Protein AF-T1BYM2-F1 (afdb_monomer_lite)

Organism: NCBI:txid410659

Secondary structure (DSSP, 8-state):
-EEE-SS-B-HHHHHHHEEEEEE-TTS-EEEEE-EEEEE-TTSSEEEEEEPPPPPPSS-EEEEEEE-S---BTT--PPPSS-EEEEEEE--TT---EEEEEEEEEE-TTS-EEEEEEEEEEEEEEHHHHGGG--EEE--SSPPPPPTT----------------S-PPPP---GGG--HHHHHHSEEEP--BPPPSSSEEEEEEE-

Radius of gyration: 25.36 Å; chains: 1; bounding box: 56×55×62 Å

Sequence (206 aa):
MGVSFNYPVDPSSFERSVALAMLDAKGKPSQKYGFSVTYDARHLNAFVHSAPLGVPEDTRILRAKFAADIKSARGGPGTAQGFDARVQIPGLYSLAVDSAALTLVENDHYEPEQVLIVQTSVAVRSSELAPKVRAWLLPTHKPKPVAGAAASGPLSTGEPVAQPDHKPPHAWYLAEVSQQLLSESTPLTLSPKPGEREYESMHGLA

Foldseek 3Di:
DKDFAPAQWDPVLFVVQKWKFKADPVRDGDGTWDWDWDADPRNRMIDIGTDDDDAAQAKIKIKIKGAWQTAHPVGDGTHPGIDMDIDIRHHPPDKDWPDWDWDWDQDPVRDTDIKIKIFIPWWDFLVVVQVVDKDWAFDQDDDDDPPDDDDDDDDDDDDDDDDPDCPGGDPDDPVNDDPVRRVVTHIDRWDWDDDPDRIDRITIID

pLDDT: mean 83.3, std 16.25, range [31.91, 96.88]

Structure (mmCIF, N/CA/C/O backbone):
data_AF-T1BYM2-F1
#
_entry.id   AF-T1BYM2-F1
#
loop_
_atom_site.group_PDB
_atom_site.id
_atom_site.type_symbol
_atom_site.label_atom_id
_atom_site.label_alt_id
_atom_site.label_comp_id
_atom_site.label_asym_id
_atom_site.label_entity_id
_atom_site.label_seq_id
_atom_site.pdbx_PDB_ins_code
_atom_site.Cartn_x
_atom_site.Cartn_y
_atom_site.Cartn_z
_atom_site.occupancy
_atom_site.B_iso_or_equiv
_atom_site.auth_seq_id
_atom_site.auth_comp_id
_atom_site.auth_asym_id
_atom_site.auth_atom_id
_atom_site.pdbx_PDB_model_num
ATOM 1 N N . MET A 1 1 ? 2.254 -2.557 -11.520 1.00 88.62 1 MET A N 1
ATOM 2 C CA . MET A 1 1 ? 2.126 -1.108 -11.231 1.00 88.62 1 MET A CA 1
ATOM 3 C C . MET A 1 1 ? 2.166 -0.335 -12.539 1.00 88.62 1 MET A C 1
ATOM 5 O O . MET A 1 1 ? 2.875 -0.784 -13.431 1.00 88.62 1 MET A O 1
ATOM 9 N N . GLY A 1 2 ? 1.438 0.777 -12.657 1.00 92.81 2 GLY A N 1
ATOM 10 C CA . GLY A 1 2 ? 1.477 1.647 -13.840 1.00 92.81 2 GLY A CA 1
ATOM 11 C C . GLY A 1 2 ? 2.425 2.834 -13.654 1.00 92.81 2 GLY A C 1
ATOM 12 O O . GLY A 1 2 ? 2.513 3.378 -12.556 1.00 92.81 2 GLY A O 1
ATOM 13 N N . VAL A 1 3 ? 3.121 3.222 -14.720 1.00 93.00 3 VAL A N 1
ATOM 14 C CA . VAL A 1 3 ? 3.993 4.400 -14.805 1.00 93.00 3 VAL A CA 1
ATOM 15 C C . VAL A 1 3 ? 3.591 5.192 -16.044 1.00 93.00 3 VAL A C 1
ATOM 17 O O . VAL A 1 3 ? 3.513 4.622 -17.133 1.00 93.00 3 VAL A O 1
ATOM 20 N N . SER A 1 4 ? 3.333 6.487 -15.880 1.00 94.00 4 SER A N 1
ATOM 21 C CA . SER A 1 4 ? 2.967 7.390 -16.972 1.00 94.00 4 SER A CA 1
ATOM 22 C C . SER A 1 4 ? 4.124 8.317 -17.340 1.00 94.00 4 SER A C 1
ATOM 24 O O . SER A 1 4 ? 4.896 8.758 -16.487 1.00 94.00 4 SER A O 1
ATOM 26 N N . PHE A 1 5 ? 4.231 8.625 -18.630 1.00 92.50 5 PHE A N 1
ATOM 27 C CA . PHE A 1 5 ? 5.254 9.495 -19.195 1.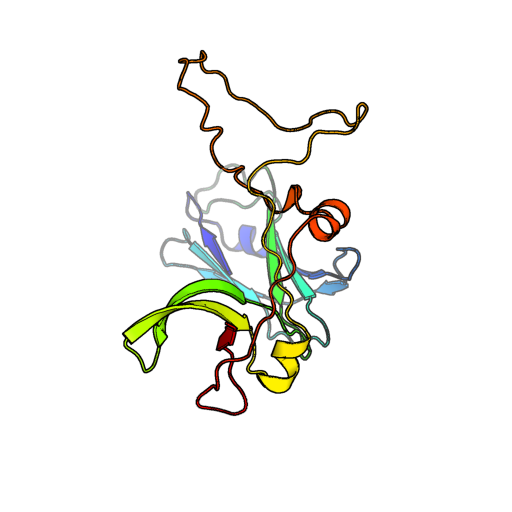00 92.50 5 PHE A CA 1
ATOM 28 C C . PHE A 1 5 ? 4.608 10.648 -19.961 1.00 92.50 5 PHE A C 1
ATOM 30 O O . PHE A 1 5 ? 3.575 10.499 -20.611 1.00 92.50 5 PHE A O 1
ATOM 37 N N . ASN A 1 6 ? 5.249 11.814 -19.921 1.00 92.25 6 ASN A N 1
ATOM 38 C CA . ASN A 1 6 ? 4.854 12.979 -20.717 1.00 92.25 6 ASN A CA 1
ATOM 39 C C . ASN A 1 6 ? 5.266 12.862 -22.199 1.00 92.25 6 ASN A C 1
ATOM 41 O O . ASN A 1 6 ? 4.687 13.530 -23.054 1.00 92.25 6 ASN A O 1
ATOM 45 N N . TYR A 1 7 ? 6.239 12.004 -22.509 1.00 92.94 7 TYR A N 1
ATOM 46 C CA . TYR A 1 7 ? 6.696 11.688 -23.861 1.00 92.94 7 TYR A CA 1
ATOM 47 C C . TYR A 1 7 ? 6.835 10.172 -24.038 1.00 92.94 7 TYR A C 1
ATOM 49 O O . TYR A 1 7 ? 7.066 9.483 -23.046 1.00 92.94 7 TYR A O 1
ATOM 57 N N . PRO A 1 8 ? 6.729 9.645 -25.275 1.00 95.62 8 PRO A N 1
ATOM 58 C CA . PRO A 1 8 ? 6.912 8.218 -25.530 1.00 95.62 8 PRO A CA 1
ATOM 59 C C . PRO A 1 8 ? 8.266 7.729 -25.010 1.00 95.62 8 PRO A C 1
ATOM 61 O O . PRO A 1 8 ? 9.302 8.257 -25.418 1.00 95.62 8 PRO A O 1
ATOM 64 N N . VAL A 1 9 ? 8.263 6.747 -24.114 1.00 96.12 9 VAL A N 1
ATOM 65 C CA . VAL A 1 9 ? 9.480 6.225 -23.479 1.00 96.12 9 VAL A CA 1
ATOM 66 C C . VAL A 1 9 ? 10.225 5.263 -24.407 1.00 96.12 9 VAL A C 1
ATOM 68 O O . VAL A 1 9 ? 9.606 4.535 -25.180 1.00 96.12 9 VAL A O 1
ATOM 71 N N . ASP A 1 10 ? 11.556 5.249 -24.333 1.00 96.06 10 ASP A N 1
ATOM 72 C CA . ASP A 1 10 ? 12.383 4.200 -24.934 1.00 96.06 10 ASP A CA 1
ATOM 73 C C . ASP A 1 10 ? 12.366 2.944 -24.036 1.00 96.06 10 ASP A C 1
ATOM 75 O O . ASP A 1 10 ? 12.880 3.013 -22.908 1.00 96.06 10 ASP A O 1
ATOM 79 N N . PRO A 1 11 ? 11.822 1.797 -24.497 1.00 95.00 11 PRO A N 1
ATOM 80 C CA . PRO A 1 11 ? 11.659 0.606 -23.661 1.00 95.00 11 PRO A CA 1
ATOM 81 C C . PRO A 1 11 ? 12.971 0.099 -23.061 1.00 95.00 11 PRO A C 1
ATOM 83 O O . PRO A 1 11 ? 13.045 -0.201 -21.872 1.00 95.00 11 PRO A O 1
ATOM 86 N N . SER A 1 12 ? 14.041 0.103 -23.858 1.00 94.81 12 SER A N 1
ATOM 87 C CA . SER A 1 12 ? 15.356 -0.378 -23.434 1.00 94.81 12 SER A CA 1
ATOM 88 C C . SER A 1 12 ? 15.947 0.446 -22.287 1.00 94.81 12 SER A C 1
ATOM 90 O O . SER A 1 12 ? 16.530 -0.113 -21.357 1.00 94.81 12 SER A O 1
ATOM 92 N N . SER A 1 13 ? 15.822 1.774 -22.341 1.00 94.94 13 SER A N 1
ATOM 93 C CA . SER A 1 13 ? 16.257 2.657 -21.256 1.00 94.94 13 SER A CA 1
ATOM 94 C C . SER A 1 13 ? 15.420 2.460 -19.993 1.00 94.94 13 SER A C 1
ATOM 96 O O . SER A 1 13 ? 15.974 2.401 -18.894 1.00 94.94 13 SER A O 1
ATOM 98 N N . PHE A 1 14 ? 14.102 2.293 -20.144 1.00 95.56 14 PHE A N 1
ATOM 99 C CA . PHE A 1 14 ? 13.200 2.121 -19.015 1.00 95.56 14 PHE A CA 1
ATOM 100 C C . PHE A 1 14 ? 13.457 0.797 -18.303 1.00 95.56 14 PHE A C 1
ATOM 102 O O . PHE A 1 14 ? 13.718 0.800 -17.103 1.00 95.56 14 PHE A O 1
ATOM 109 N N . GLU A 1 15 ? 13.473 -0.321 -19.026 1.00 95.56 15 GLU A N 1
ATOM 110 C CA . GLU A 1 15 ? 13.673 -1.657 -18.456 1.00 95.56 15 GLU A CA 1
ATOM 111 C C . GLU A 1 15 ? 15.005 -1.778 -17.704 1.00 95.56 15 GLU A C 1
ATOM 113 O O . GLU A 1 15 ? 15.042 -2.335 -16.610 1.00 95.56 15 GLU A O 1
ATOM 118 N N . ARG A 1 16 ? 16.089 -1.177 -18.215 1.00 95.44 16 ARG A N 1
ATOM 119 C CA . ARG A 1 16 ? 17.390 -1.156 -17.517 1.00 95.44 16 ARG A CA 1
ATOM 120 C C . ARG A 1 16 ? 17.379 -0.351 -16.219 1.00 95.44 16 ARG A C 1
ATOM 122 O O . ARG A 1 16 ? 18.225 -0.582 -15.356 1.00 95.44 16 ARG A O 1
ATOM 129 N N . SER A 1 17 ? 16.462 0.602 -16.084 1.00 94.50 17 SER A N 1
ATOM 130 C CA . SER A 1 17 ? 16.353 1.447 -14.893 1.00 94.50 17 SER A CA 1
ATOM 131 C C . SER A 1 17 ? 15.570 0.781 -13.755 1.00 94.50 17 SER A C 1
ATOM 133 O O . SER A 1 17 ? 15.696 1.216 -12.607 1.00 94.50 17 SER A O 1
ATOM 135 N N . VAL A 1 18 ? 14.766 -0.250 -14.052 1.00 95.62 18 VAL A N 1
ATOM 136 C CA . VAL A 1 18 ? 13.864 -0.891 -13.087 1.00 95.62 18 VAL A CA 1
ATOM 137 C C . VAL A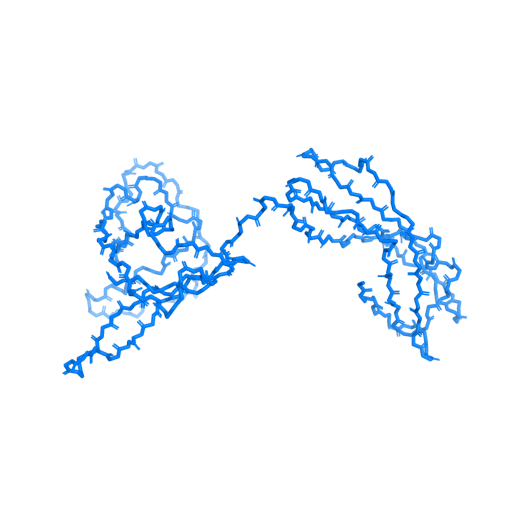 1 18 ? 14.595 -1.944 -12.257 1.00 95.62 18 VAL A C 1
ATOM 139 O O . VAL A 1 18 ? 15.251 -2.845 -12.774 1.00 95.62 18 VAL A O 1
ATOM 142 N N . ALA A 1 19 ? 14.416 -1.883 -10.940 1.00 95.50 19 ALA A N 1
ATOM 143 C CA . ALA A 1 19 ? 14.821 -2.937 -10.020 1.00 95.50 19 ALA A CA 1
ATOM 144 C C . ALA A 1 19 ? 13.723 -3.206 -8.984 1.00 95.50 19 ALA A C 1
ATOM 146 O O . ALA A 1 19 ? 13.355 -2.312 -8.217 1.00 95.50 19 ALA A O 1
ATOM 147 N N . LEU A 1 20 ? 13.239 -4.450 -8.919 1.00 95.25 20 LEU A N 1
ATOM 148 C CA . LEU A 1 20 ? 12.294 -4.894 -7.894 1.00 95.25 20 LEU A CA 1
ATOM 149 C C . LEU A 1 20 ? 13.021 -5.636 -6.772 1.00 95.25 20 LEU A C 1
ATOM 151 O O . LEU A 1 20 ? 13.765 -6.588 -7.021 1.00 95.25 20 LEU A O 1
ATOM 155 N N . ALA A 1 21 ? 12.789 -5.223 -5.527 1.00 94.69 21 ALA A N 1
ATOM 156 C CA . ALA A 1 21 ? 13.291 -5.936 -4.361 1.00 94.69 21 ALA A CA 1
ATOM 157 C C . ALA A 1 21 ? 12.363 -5.807 -3.150 1.00 94.69 21 ALA A C 1
ATOM 159 O O . ALA A 1 21 ? 11.845 -4.730 -2.862 1.00 94.69 21 ALA A O 1
ATOM 160 N N . MET A 1 22 ? 12.201 -6.895 -2.403 1.00 92.94 22 MET A N 1
ATOM 161 C CA . MET A 1 22 ? 11.514 -6.891 -1.116 1.00 92.94 22 MET A CA 1
ATOM 162 C C . MET A 1 22 ? 12.429 -6.332 -0.032 1.00 92.94 22 MET A C 1
ATOM 164 O O . MET A 1 22 ? 13.617 -6.659 0.024 1.00 92.94 22 MET A O 1
ATOM 168 N N . LEU A 1 23 ? 11.881 -5.487 0.832 1.00 92.94 23 LEU A N 1
ATOM 169 C CA . LEU A 1 23 ? 12.605 -4.875 1.936 1.00 92.94 23 LEU A CA 1
ATOM 170 C C . LEU A 1 23 ? 12.595 -5.783 3.177 1.00 92.94 23 LEU A C 1
ATOM 172 O O . LEU A 1 23 ? 11.650 -6.542 3.414 1.00 92.94 23 LEU A O 1
ATOM 176 N N . ASP A 1 24 ? 13.673 -5.729 3.953 1.00 88.25 24 ASP A N 1
ATOM 177 C CA . ASP A 1 24 ? 13.722 -6.263 5.314 1.00 88.25 24 ASP A CA 1
ATOM 178 C C . ASP A 1 24 ? 13.106 -5.279 6.326 1.00 88.25 24 ASP A C 1
ATOM 180 O O . ASP A 1 24 ? 12.731 -4.153 5.986 1.00 88.25 24 ASP A O 1
ATOM 184 N N . ALA A 1 25 ? 13.039 -5.690 7.595 1.00 82.56 25 ALA A N 1
ATOM 185 C CA . ALA A 1 25 ? 12.543 -4.859 8.694 1.00 82.56 25 ALA A CA 1
ATOM 186 C C . ALA A 1 25 ? 13.350 -3.559 8.909 1.00 82.56 25 ALA A C 1
ATOM 188 O O . ALA A 1 25 ? 12.868 -2.633 9.553 1.00 82.56 25 ALA A O 1
ATOM 189 N N . LYS A 1 26 ? 14.573 -3.464 8.367 1.00 85.06 26 LYS A N 1
ATOM 190 C CA . LYS A 1 26 ? 15.441 -2.276 8.425 1.00 85.06 26 LYS A CA 1
ATOM 191 C C . LYS A 1 26 ? 15.332 -1.418 7.155 1.00 85.06 26 LYS A C 1
ATOM 193 O O . LYS A 1 26 ? 16.111 -0.481 6.984 1.00 85.06 26 LYS A O 1
ATOM 198 N N . GLY A 1 27 ? 14.404 -1.737 6.247 1.00 85.56 27 GLY A N 1
ATOM 199 C CA . GLY A 1 27 ? 14.186 -1.022 4.989 1.00 85.56 27 GLY A CA 1
ATOM 200 C C . GLY A 1 27 ? 15.238 -1.293 3.906 1.00 85.56 27 GLY A C 1
ATOM 201 O O . GLY A 1 27 ? 15.272 -0.587 2.892 1.00 85.56 27 GLY A O 1
ATOM 202 N N . LYS A 1 28 ? 16.108 -2.294 4.078 1.00 89.56 28 LYS A N 1
ATOM 203 C CA . LYS A 1 28 ? 17.130 -2.663 3.091 1.00 89.56 28 LYS A CA 1
ATOM 204 C C . LYS A 1 28 ? 16.588 -3.711 2.116 1.00 89.56 28 LYS A C 1
ATOM 206 O O . LYS A 1 28 ? 15.834 -4.591 2.520 1.00 89.56 28 LYS A O 1
ATOM 211 N N . PRO A 1 29 ? 16.957 -3.649 0.823 1.00 90.81 29 PRO A N 1
ATOM 212 C CA . PRO A 1 29 ? 16.577 -4.684 -0.131 1.00 90.81 29 PRO A CA 1
ATOM 213 C C . PRO A 1 29 ? 17.194 -6.031 0.269 1.00 90.81 29 PRO A C 1
ATOM 215 O O . PRO A 1 29 ? 18.412 -6.156 0.354 1.00 90.81 29 PRO A O 1
ATOM 218 N N . SER A 1 30 ? 16.331 -7.015 0.502 1.00 89.62 30 SER A N 1
ATOM 219 C CA . SER A 1 30 ? 16.669 -8.352 1.004 1.00 89.62 30 SER A CA 1
ATOM 220 C C . SER A 1 30 ? 16.591 -9.425 -0.080 1.00 89.62 30 SER A C 1
ATOM 222 O O . SER A 1 30 ? 17.473 -10.270 -0.175 1.00 89.62 30 SER A O 1
ATOM 224 N N . GLN A 1 31 ? 15.578 -9.353 -0.946 1.00 89.75 31 GLN A N 1
ATOM 225 C CA . GLN A 1 31 ? 15.356 -10.318 -2.022 1.00 89.75 31 GLN A CA 1
ATOM 226 C C . GLN A 1 31 ? 14.978 -9.591 -3.306 1.00 89.75 31 GLN A C 1
ATOM 228 O O . GLN A 1 31 ? 14.067 -8.766 -3.301 1.00 89.75 31 GLN A O 1
ATOM 233 N N . LYS A 1 32 ? 15.676 -9.886 -4.405 1.00 93.19 32 LYS A N 1
ATOM 234 C CA . LYS A 1 32 ? 15.387 -9.323 -5.731 1.00 93.19 32 LYS A CA 1
ATOM 235 C C . LYS A 1 32 ? 14.345 -10.173 -6.451 1.00 93.19 32 LYS A C 1
ATOM 237 O O . LYS A 1 32 ? 14.350 -11.392 -6.311 1.00 93.19 32 LYS A O 1
ATOM 242 N N . TYR A 1 33 ? 13.503 -9.525 -7.247 1.00 93.00 33 TYR A N 1
ATOM 243 C CA . TYR A 1 33 ? 12.473 -10.182 -8.045 1.00 93.00 33 TYR A CA 1
ATOM 244 C C . TYR A 1 33 ? 12.650 -9.852 -9.522 1.00 93.00 33 TYR A C 1
ATOM 246 O O . TYR A 1 33 ? 12.976 -8.719 -9.881 1.00 93.00 33 TYR A O 1
ATOM 254 N N . GLY A 1 34 ? 12.417 -10.852 -10.372 1.00 94.31 34 GLY A N 1
ATOM 255 C CA . GLY A 1 34 ? 12.247 -10.626 -11.801 1.00 94.31 34 GLY A CA 1
ATOM 256 C C . GLY A 1 34 ? 10.989 -9.802 -12.075 1.00 94.31 34 GLY A C 1
ATOM 257 O O . GLY A 1 34 ? 10.091 -9.707 -11.232 1.00 94.31 34 GLY A O 1
ATOM 258 N N . PHE A 1 35 ? 10.927 -9.207 -13.259 1.00 95.56 35 PHE A N 1
ATOM 259 C CA . PHE A 1 35 ? 9.772 -8.447 -13.712 1.00 95.56 35 PHE A CA 1
ATOM 260 C C . PHE A 1 35 ? 9.602 -8.568 -15.223 1.00 95.56 35 PHE A C 1
ATOM 262 O O . PHE A 1 35 ? 10.520 -8.965 -15.936 1.00 95.56 35 PHE A O 1
ATOM 269 N N . SER A 1 36 ? 8.419 -8.201 -15.693 1.00 96.06 36 SER A N 1
ATOM 270 C CA . SER A 1 36 ? 8.124 -7.938 -17.097 1.00 96.06 36 SER A CA 1
ATOM 271 C C . SER A 1 36 ? 7.485 -6.560 -17.219 1.00 96.06 36 SER A C 1
ATOM 273 O O . SER A 1 36 ? 6.864 -6.071 -16.269 1.00 96.06 36 SER A O 1
ATOM 275 N N . VAL A 1 37 ? 7.667 -5.913 -18.367 1.00 96.31 37 VAL A N 1
ATOM 276 C CA . VAL A 1 37 ? 7.064 -4.613 -18.659 1.00 96.31 37 VAL A CA 1
ATOM 277 C C . VAL A 1 37 ? 6.179 -4.755 -19.885 1.00 96.31 37 VAL A C 1
ATOM 279 O O . VAL A 1 37 ? 6.580 -5.345 -20.883 1.00 96.31 37 VAL A O 1
ATOM 282 N N . THR A 1 38 ? 4.965 -4.228 -19.800 1.00 96.88 38 THR A N 1
ATOM 283 C CA . THR A 1 38 ? 4.078 -4.062 -20.953 1.00 96.88 38 THR A CA 1
ATOM 284 C C . THR A 1 38 ? 3.840 -2.581 -21.193 1.00 96.88 38 THR A C 1
ATOM 286 O O . THR A 1 38 ? 3.946 -1.773 -20.270 1.00 96.88 38 THR A O 1
ATOM 289 N N . TYR A 1 39 ? 3.536 -2.212 -22.432 1.00 96.56 39 TYR A N 1
ATOM 290 C CA . TYR A 1 39 ? 3.351 -0.820 -22.816 1.00 96.56 39 TYR A CA 1
ATOM 291 C C . TYR A 1 39 ? 2.044 -0.628 -23.571 1.00 96.56 39 TYR A C 1
ATOM 293 O O . TYR A 1 39 ? 1.551 -1.543 -24.233 1.00 96.56 39 TYR A O 1
ATOM 301 N N . ASP A 1 40 ? 1.502 0.583 -23.494 1.00 95.31 40 ASP A N 1
ATOM 302 C CA . ASP A 1 40 ? 0.434 1.001 -24.392 1.00 95.31 40 ASP A CA 1
ATOM 303 C C . ASP A 1 40 ? 0.958 1.284 -25.811 1.00 95.31 40 ASP A C 1
ATOM 305 O O . ASP A 1 40 ? 2.158 1.425 -26.053 1.00 95.31 40 ASP A O 1
ATOM 309 N N . ALA A 1 41 ? 0.040 1.418 -26.772 1.00 94.81 41 ALA A N 1
ATOM 310 C CA . ALA A 1 41 ? 0.384 1.617 -28.183 1.00 94.81 41 ALA A CA 1
ATOM 311 C C . ALA A 1 41 ? 1.202 2.896 -28.462 1.00 94.81 41 ALA A C 1
ATOM 313 O O . ALA A 1 41 ? 1.798 3.030 -29.528 1.00 94.81 41 ALA A O 1
ATOM 314 N N . ARG A 1 42 ? 1.205 3.863 -27.533 1.00 94.12 42 ARG A N 1
ATOM 315 C CA . ARG A 1 42 ? 1.903 5.150 -27.679 1.00 94.12 42 ARG A CA 1
ATOM 316 C C . ARG A 1 42 ? 3.184 5.232 -26.848 1.00 94.12 42 ARG A C 1
ATOM 318 O O . ARG A 1 42 ? 3.837 6.275 -26.892 1.00 94.12 42 ARG A O 1
ATOM 325 N N . HIS A 1 43 ? 3.526 4.180 -26.103 1.00 94.31 43 HIS A N 1
ATOM 326 C CA . HIS A 1 43 ? 4.595 4.158 -25.103 1.00 94.31 43 HIS A CA 1
ATOM 327 C C . HIS A 1 43 ? 4.521 5.327 -24.100 1.00 94.31 43 HIS A C 1
ATOM 329 O O . HIS A 1 43 ? 5.545 5.809 -23.621 1.00 94.31 43 HIS A O 1
ATOM 335 N N . LEU A 1 44 ? 3.315 5.815 -23.801 1.00 95.56 44 LEU A N 1
ATOM 336 C CA . LEU A 1 44 ? 3.073 6.847 -22.785 1.00 95.56 44 LEU A CA 1
ATOM 337 C C . LEU A 1 44 ? 2.745 6.233 -21.428 1.00 95.56 44 LEU A C 1
ATOM 339 O O . LEU A 1 44 ? 2.867 6.905 -20.409 1.00 95.56 44 LEU A O 1
ATOM 343 N N . ASN A 1 45 ? 2.357 4.960 -21.412 1.00 96.00 45 ASN A N 1
ATOM 344 C CA . ASN A 1 45 ? 2.097 4.213 -20.197 1.00 96.00 45 ASN A CA 1
ATOM 345 C C . ASN A 1 45 ? 2.853 2.886 -20.244 1.00 96.00 45 ASN A C 1
ATOM 347 O O . ASN A 1 45 ? 2.776 2.154 -21.232 1.00 96.00 45 ASN A O 1
ATOM 351 N N . ALA A 1 46 ? 3.564 2.580 -19.162 1.00 95.38 46 ALA A N 1
ATOM 352 C CA . ALA A 1 46 ? 4.207 1.293 -18.942 1.00 95.38 46 ALA A CA 1
ATOM 353 C C . ALA A 1 46 ? 3.624 0.621 -17.700 1.00 95.38 46 ALA A C 1
ATOM 355 O O . ALA A 1 46 ? 3.392 1.264 -16.676 1.00 95.38 46 ALA A O 1
ATOM 356 N N . PHE A 1 47 ? 3.437 -0.690 -17.764 1.00 95.69 47 PHE A N 1
ATOM 357 C CA . PHE A 1 47 ? 2.969 -1.500 -16.653 1.00 95.69 47 PHE A CA 1
ATOM 358 C C . PHE A 1 47 ? 4.049 -2.504 -16.277 1.00 95.69 47 PHE A C 1
ATOM 360 O O . PHE A 1 47 ? 4.391 -3.395 -17.050 1.00 95.69 47 PHE A O 1
ATOM 367 N N . VAL A 1 48 ? 4.600 -2.353 -15.073 1.00 94.56 48 VAL A N 1
ATOM 368 C CA . VAL A 1 48 ? 5.606 -3.265 -14.519 1.00 94.56 48 VAL A CA 1
ATOM 369 C C . VAL A 1 48 ? 4.901 -4.348 -13.713 1.00 94.56 48 VAL A C 1
ATOM 371 O O . VAL A 1 48 ? 4.212 -4.050 -12.728 1.00 94.56 48 VAL A O 1
ATOM 374 N N . HIS A 1 49 ? 5.098 -5.600 -14.107 1.00 94.38 49 HIS A N 1
ATOM 375 C CA . HIS A 1 49 ? 4.567 -6.787 -13.449 1.00 94.38 49 HIS A CA 1
ATOM 376 C C . HIS A 1 49 ? 5.714 -7.542 -12.790 1.00 94.38 49 HIS A C 1
ATOM 378 O O . HIS A 1 49 ? 6.701 -7.870 -13.446 1.00 94.38 49 HIS A O 1
ATOM 384 N N . SER A 1 50 ? 5.607 -7.815 -11.492 1.00 93.44 50 SER A N 1
ATOM 385 C CA . SER A 1 50 ? 6.578 -8.676 -10.824 1.00 93.44 50 SER A CA 1
ATOM 386 C C . SER A 1 50 ? 6.425 -10.118 -11.298 1.00 93.44 50 SER A C 1
ATOM 388 O O . SER A 1 50 ? 5.342 -10.546 -11.700 1.00 93.44 50 SER A O 1
ATOM 390 N N . ALA A 1 51 ? 7.499 -10.893 -11.173 1.00 91.75 51 ALA A N 1
ATOM 391 C CA . ALA A 1 51 ? 7.385 -12.342 -11.118 1.00 91.75 51 ALA A CA 1
ATOM 392 C C . ALA A 1 51 ? 6.414 -12.759 -9.988 1.00 91.75 51 ALA A C 1
ATOM 394 O O . ALA A 1 51 ? 6.197 -11.971 -9.055 1.00 91.75 51 ALA A O 1
ATOM 395 N N . PRO A 1 52 ? 5.839 -13.975 -10.049 1.00 87.38 52 PRO A N 1
ATOM 396 C CA . PRO A 1 52 ? 5.004 -14.503 -8.977 1.00 87.38 52 PRO A CA 1
ATOM 397 C C . PRO A 1 52 ? 5.689 -14.351 -7.617 1.00 87.38 52 PRO A C 1
ATOM 399 O O . PRO A 1 52 ? 6.828 -14.782 -7.426 1.00 87.38 52 PRO A O 1
ATOM 402 N N . LEU A 1 53 ? 4.998 -13.689 -6.693 1.00 85.31 53 LEU A N 1
ATOM 403 C CA . LEU A 1 53 ? 5.464 -13.493 -5.328 1.00 85.31 53 LEU A CA 1
ATOM 404 C C . LEU A 1 53 ? 4.885 -14.617 -4.469 1.00 85.31 53 LEU A C 1
ATOM 406 O O . LEU A 1 53 ? 3.685 -14.881 -4.532 1.00 85.31 53 LEU A O 1
ATOM 410 N N . GLY A 1 54 ? 5.724 -15.269 -3.666 1.00 81.56 54 GLY A N 1
ATOM 411 C CA . GLY A 1 54 ? 5.226 -16.114 -2.582 1.00 81.56 54 GLY A CA 1
ATOM 412 C C . GLY A 1 54 ? 4.549 -15.253 -1.514 1.00 81.56 54 GLY A C 1
ATOM 413 O O . GLY A 1 54 ? 4.935 -14.098 -1.324 1.00 81.56 54 GLY A O 1
ATOM 414 N N . VAL A 1 55 ? 3.557 -15.809 -0.817 1.00 80.06 55 VAL A N 1
ATOM 415 C CA . VAL A 1 55 ? 2.933 -15.144 0.336 1.00 80.06 55 VAL A CA 1
ATOM 416 C C . VAL A 1 55 ? 3.941 -15.161 1.493 1.00 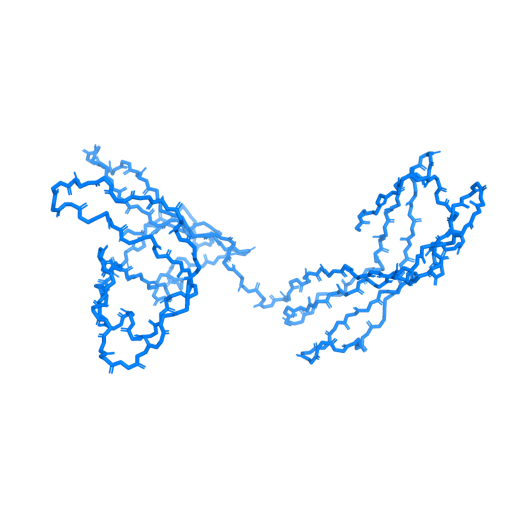80.06 55 VAL A C 1
ATOM 418 O O . VAL A 1 55 ? 4.331 -16.250 1.919 1.00 80.06 55 VAL A O 1
ATOM 421 N N . PRO A 1 56 ? 4.423 -13.999 1.974 1.00 82.12 56 PRO A N 1
ATOM 422 C CA . PRO A 1 56 ? 5.340 -13.954 3.110 1.00 82.12 56 PRO A CA 1
ATOM 423 C C . PRO A 1 56 ? 4.602 -14.293 4.416 1.00 82.12 56 PRO A C 1
ATOM 425 O O . PRO A 1 56 ? 3.384 -14.179 4.479 1.00 82.12 56 PRO A O 1
ATOM 428 N N . GLU A 1 57 ? 5.311 -14.696 5.473 1.00 82.44 57 GLU A N 1
ATOM 429 C CA . GLU A 1 57 ? 4.679 -14.934 6.787 1.00 82.44 57 GLU A CA 1
ATOM 430 C C . GLU A 1 57 ? 4.144 -13.625 7.392 1.00 82.44 57 GLU A C 1
ATOM 432 O O . GLU A 1 57 ? 2.965 -13.528 7.736 1.00 82.44 57 GLU A O 1
ATOM 437 N N . ASP A 1 58 ? 4.994 -12.596 7.417 1.00 82.50 58 ASP A N 1
ATOM 438 C CA . ASP A 1 58 ? 4.667 -11.239 7.858 1.00 82.50 58 ASP A CA 1
ATOM 439 C C . ASP A 1 58 ? 4.411 -10.300 6.677 1.00 82.50 58 ASP A C 1
ATOM 441 O O . ASP A 1 58 ? 4.895 -10.525 5.567 1.00 82.50 58 ASP A O 1
ATOM 445 N N . THR A 1 59 ? 3.725 -9.182 6.924 1.00 85.12 59 THR A N 1
ATOM 446 C CA . THR A 1 59 ? 3.605 -8.093 5.945 1.00 85.12 59 THR A CA 1
ATOM 447 C C . THR A 1 59 ? 4.983 -7.581 5.530 1.00 85.12 59 THR A C 1
ATOM 449 O O . THR A 1 59 ? 5.799 -7.185 6.366 1.00 85.12 59 THR A O 1
ATOM 452 N N . ARG A 1 60 ? 5.242 -7.518 4.220 1.00 88.62 60 ARG A N 1
ATOM 453 C CA . ARG A 1 60 ? 6.509 -7.017 3.664 1.00 88.62 60 ARG A CA 1
ATOM 454 C C . ARG A 1 60 ? 6.271 -5.918 2.648 1.00 88.62 60 ARG A C 1
ATOM 456 O O . ARG A 1 60 ? 5.199 -5.797 2.073 1.00 88.62 60 ARG A O 1
ATOM 463 N N . ILE A 1 61 ? 7.297 -5.111 2.399 1.00 92.06 61 ILE A N 1
ATOM 464 C CA . ILE A 1 61 ? 7.246 -4.060 1.381 1.00 92.06 61 ILE A CA 1
ATOM 465 C C . ILE A 1 61 ? 8.031 -4.526 0.161 1.00 92.06 61 ILE A C 1
ATOM 467 O O . ILE A 1 61 ? 9.227 -4.800 0.261 1.00 92.06 61 ILE A O 1
ATOM 471 N N . LEU A 1 62 ? 7.384 -4.565 -1.000 1.00 93.06 62 LEU A N 1
ATOM 472 C CA . LEU A 1 62 ? 8.058 -4.646 -2.288 1.00 93.06 62 LEU A CA 1
ATOM 473 C C . LEU A 1 62 ? 8.384 -3.228 -2.759 1.00 93.06 62 LEU A C 1
ATOM 475 O O . LEU A 1 62 ? 7.495 -2.396 -2.933 1.00 93.06 62 LEU A O 1
ATOM 479 N N . ARG A 1 63 ? 9.667 -2.948 -2.984 1.00 95.19 63 ARG A N 1
ATOM 480 C CA . ARG A 1 63 ? 10.130 -1.686 -3.558 1.00 95.19 63 ARG A CA 1
ATOM 481 C C . ARG A 1 63 ? 10.472 -1.877 -5.028 1.00 95.19 63 ARG A C 1
ATOM 483 O O . ARG A 1 63 ? 11.318 -2.704 -5.366 1.00 95.19 63 ARG A O 1
ATOM 490 N N . ALA A 1 64 ? 9.879 -1.045 -5.871 1.00 94.56 64 ALA A N 1
ATOM 491 C CA . ALA A 1 64 ? 10.296 -0.833 -7.244 1.00 94.56 64 ALA A CA 1
ATOM 492 C C . ALA A 1 64 ? 11.125 0.442 -7.318 1.00 94.56 64 ALA A C 1
ATOM 494 O O . ALA A 1 64 ? 10.628 1.529 -7.040 1.00 94.56 64 ALA A O 1
ATOM 495 N N . LYS A 1 65 ? 12.405 0.303 -7.645 1.00 95.19 65 LYS A N 1
ATOM 496 C CA . LYS A 1 65 ? 13.303 1.433 -7.857 1.00 95.19 65 LYS A CA 1
ATOM 497 C C . LYS A 1 65 ? 13.436 1.683 -9.352 1.00 95.19 65 LYS A C 1
ATOM 499 O O . LYS A 1 65 ? 13.691 0.744 -10.097 1.00 95.19 65 LYS A O 1
ATOM 504 N N . PHE A 1 66 ? 13.327 2.943 -9.739 1.00 95.38 66 PHE A N 1
ATOM 505 C CA . PHE A 1 66 ? 13.542 3.441 -11.088 1.00 95.38 66 PHE A CA 1
ATOM 506 C C . PHE A 1 66 ? 14.750 4.368 -11.042 1.00 95.38 66 PHE A C 1
ATOM 508 O O . PHE A 1 66 ? 14.757 5.357 -10.306 1.00 95.38 66 PHE A O 1
ATOM 515 N N . ALA A 1 67 ? 15.821 4.005 -11.739 1.00 95.62 67 ALA A N 1
ATOM 516 C CA . ALA A 1 67 ? 17.023 4.826 -11.798 1.00 95.62 67 ALA A CA 1
ATOM 517 C C . ALA A 1 67 ? 16.794 6.104 -12.631 1.00 95.62 67 ALA A C 1
ATOM 519 O O . ALA A 1 67 ? 15.798 6.237 -13.340 1.00 95.62 67 ALA A O 1
ATOM 520 N N . ALA A 1 68 ? 17.728 7.050 -12.527 1.00 94.25 68 ALA A N 1
ATOM 521 C CA . ALA A 1 68 ? 17.803 8.177 -13.453 1.00 94.25 68 ALA A CA 1
ATOM 522 C C . ALA A 1 68 ? 18.179 7.697 -14.875 1.00 94.25 68 ALA A C 1
ATOM 524 O O . ALA A 1 68 ? 18.480 6.520 -15.078 1.00 94.25 68 ALA A O 1
ATOM 525 N N . ASP A 1 69 ? 18.209 8.623 -15.834 1.00 93.12 69 ASP A N 1
ATOM 526 C CA . ASP A 1 69 ? 18.545 8.388 -17.247 1.00 93.12 69 ASP A CA 1
ATOM 527 C C . ASP A 1 69 ? 17.519 7.540 -18.032 1.00 93.12 69 ASP A C 1
ATOM 529 O O . ASP A 1 69 ? 17.859 6.844 -18.989 1.00 93.12 69 ASP A O 1
ATOM 533 N N . ILE A 1 70 ? 16.233 7.620 -17.669 1.00 94.50 70 ILE A N 1
ATOM 534 C CA . ILE A 1 70 ? 15.143 7.069 -18.495 1.00 94.50 70 ILE A CA 1
ATOM 535 C C . ILE A 1 70 ? 14.929 8.003 -19.688 1.00 94.50 70 ILE A C 1
ATOM 537 O O . ILE A 1 70 ? 14.715 9.202 -19.495 1.00 94.50 70 ILE A O 1
ATOM 541 N N . LYS A 1 71 ? 14.986 7.473 -20.913 1.00 94.50 71 LYS A N 1
ATOM 542 C CA . LYS A 1 71 ? 15.005 8.267 -22.149 1.00 94.50 71 LYS A CA 1
ATOM 543 C C . LYS A 1 71 ? 13.678 8.216 -22.886 1.00 94.50 71 LYS A C 1
ATOM 545 O O . LYS A 1 71 ? 12.931 7.244 -22.824 1.00 94.50 71 LYS A O 1
ATOM 550 N N . SER A 1 72 ? 13.420 9.281 -23.635 1.00 94.44 72 SER A N 1
ATOM 551 C CA . SER A 1 72 ? 12.353 9.321 -24.630 1.00 94.44 72 SER A CA 1
ATOM 552 C C . SER A 1 72 ? 12.793 8.600 -25.903 1.00 94.44 72 SER A C 1
ATOM 554 O O . SER A 1 72 ? 13.935 8.748 -26.342 1.00 94.44 72 SER A O 1
ATOM 556 N N . ALA A 1 73 ? 11.864 7.905 -26.559 1.00 92.25 73 ALA A N 1
ATOM 557 C CA . ALA A 1 73 ? 12.069 7.321 -27.884 1.00 92.25 73 ALA A CA 1
ATOM 558 C C . ALA A 1 73 ? 12.346 8.388 -28.962 1.00 92.25 73 ALA A C 1
ATOM 560 O O . ALA A 1 73 ? 12.881 8.084 -30.023 1.00 92.25 73 ALA A O 1
ATOM 561 N N . ARG A 1 74 ? 12.005 9.657 -28.692 1.00 90.06 74 ARG A N 1
ATOM 562 C CA . ARG A 1 74 ? 12.305 10.801 -29.572 1.00 90.06 74 ARG A CA 1
ATOM 563 C C . ARG A 1 74 ? 13.700 11.397 -29.346 1.00 90.06 74 ARG A C 1
ATOM 565 O O . ARG A 1 74 ? 14.037 12.394 -29.978 1.00 90.06 74 ARG A O 1
ATOM 572 N N . GLY A 1 75 ? 14.496 10.810 -28.454 1.00 86.31 75 GLY A N 1
ATOM 573 C CA . GLY A 1 75 ? 15.780 11.357 -28.029 1.00 86.31 75 GLY A CA 1
ATOM 574 C C . GLY A 1 75 ? 15.638 12.491 -27.009 1.00 86.31 75 GLY A C 1
ATOM 575 O O . GLY A 1 75 ? 14.539 12.833 -26.570 1.00 86.31 75 GLY A O 1
ATOM 576 N N . GLY A 1 76 ? 16.779 13.057 -26.614 1.00 87.31 76 GLY A N 1
ATOM 577 C CA . GLY A 1 76 ? 16.878 14.078 -25.569 1.00 87.31 76 GLY A CA 1
ATOM 578 C C . GLY A 1 76 ? 17.540 13.569 -24.282 1.00 87.31 76 GLY A C 1
ATOM 579 O O . GLY A 1 76 ? 17.934 12.400 -24.204 1.00 87.31 76 GLY A O 1
ATOM 580 N N . PRO A 1 77 ? 17.710 14.453 -23.284 1.00 88.75 77 PRO A N 1
ATOM 581 C CA . PRO A 1 77 ? 18.277 14.082 -21.995 1.00 88.75 77 PRO A CA 1
ATOM 582 C C . PRO A 1 77 ? 17.341 13.121 -21.252 1.00 88.75 77 PRO A C 1
ATOM 584 O O . PRO A 1 77 ? 16.117 13.253 -21.323 1.00 88.75 77 PRO A O 1
ATOM 587 N N . GLY A 1 78 ? 17.919 12.149 -20.548 1.00 89.44 78 GLY A N 1
ATOM 588 C CA . GLY A 1 78 ? 17.157 11.251 -19.688 1.00 89.44 78 GLY A CA 1
ATOM 589 C C . GLY A 1 78 ? 16.661 11.941 -18.414 1.00 89.44 78 GLY A C 1
ATOM 590 O O . GLY A 1 78 ? 17.020 13.084 -18.116 1.00 89.44 78 GLY A O 1
ATOM 591 N N . THR A 1 79 ? 15.833 11.242 -17.640 1.00 91.94 79 THR A N 1
ATOM 592 C CA . THR A 1 79 ? 15.346 11.741 -16.345 1.00 91.94 79 THR A CA 1
ATOM 593 C C . THR A 1 79 ? 16.506 12.109 -15.415 1.00 91.94 79 THR A C 1
ATOM 595 O O . THR A 1 79 ? 17.436 11.329 -15.220 1.00 91.94 79 THR A O 1
ATOM 598 N N . ALA A 1 80 ? 16.451 13.300 -14.810 1.00 90.94 80 ALA A N 1
ATOM 599 C CA . ALA A 1 80 ? 17.524 13.791 -13.940 1.00 90.94 80 ALA A CA 1
ATOM 600 C C . ALA A 1 80 ? 17.600 13.040 -12.599 1.00 90.94 80 ALA A C 1
ATOM 602 O O . ALA A 1 80 ? 18.673 12.896 -12.017 1.00 90.94 80 ALA A O 1
ATOM 603 N N . GLN A 1 81 ? 16.457 12.568 -12.101 1.00 92.25 81 GLN A N 1
ATOM 604 C CA . GLN A 1 81 ? 16.348 11.861 -10.831 1.00 92.25 81 GLN A CA 1
ATOM 605 C C . GLN A 1 81 ? 15.597 10.548 -11.023 1.00 92.25 81 GLN A C 1
ATOM 607 O O . GLN A 1 81 ? 14.655 10.454 -11.811 1.00 92.25 81 GLN A O 1
ATOM 612 N N . GLY A 1 82 ? 16.037 9.535 -10.282 1.00 92.12 82 GLY A N 1
ATOM 613 C CA . GLY A 1 82 ? 15.272 8.312 -10.102 1.00 92.12 82 GLY A CA 1
ATOM 614 C C . GLY A 1 82 ? 14.177 8.497 -9.056 1.00 92.12 82 GLY A C 1
ATOM 615 O O . GLY A 1 82 ? 14.172 9.469 -8.302 1.00 92.12 82 GLY A O 1
ATOM 616 N N . PHE A 1 83 ? 13.284 7.524 -8.974 1.00 91.81 83 PHE A N 1
ATOM 617 C CA . PHE A 1 83 ? 12.212 7.486 -7.986 1.00 91.81 83 PHE A CA 1
ATOM 618 C C . PHE A 1 83 ? 11.986 6.052 -7.505 1.00 91.81 83 PHE A C 1
ATOM 620 O O . PHE A 1 83 ? 12.453 5.089 -8.121 1.00 91.81 83 PHE A O 1
ATOM 627 N N . ASP A 1 84 ? 11.292 5.890 -6.383 1.00 93.25 84 ASP A N 1
ATOM 628 C CA . ASP A 1 84 ? 10.851 4.584 -5.911 1.00 93.25 84 ASP A CA 1
ATOM 629 C C . ASP A 1 84 ? 9.345 4.544 -5.679 1.00 93.25 84 ASP A C 1
ATOM 631 O O . ASP A 1 84 ? 8.737 5.501 -5.213 1.00 93.25 84 ASP A O 1
ATOM 635 N N . ALA A 1 85 ? 8.758 3.398 -6.004 1.00 91.00 85 ALA A N 1
ATOM 636 C CA . ALA A 1 85 ? 7.404 3.038 -5.633 1.00 91.00 85 ALA A CA 1
ATOM 637 C C . ALA A 1 85 ? 7.460 1.889 -4.626 1.00 91.00 85 ALA A C 1
ATOM 639 O O . ALA A 1 85 ? 8.303 0.990 -4.720 1.00 91.00 85 ALA A O 1
ATOM 640 N N . ARG A 1 86 ? 6.556 1.912 -3.649 1.00 93.25 86 ARG A N 1
ATOM 641 C CA . ARG A 1 86 ? 6.453 0.885 -2.611 1.00 93.25 86 ARG A CA 1
ATOM 642 C C . ARG A 1 86 ? 5.058 0.301 -2.630 1.00 93.25 86 ARG A C 1
ATOM 644 O O . ARG A 1 86 ? 4.081 1.037 -2.684 1.00 93.25 86 ARG A O 1
ATOM 651 N N . VAL A 1 87 ? 4.994 -1.019 -2.579 1.00 90.06 87 VAL A N 1
ATOM 652 C CA . VAL A 1 87 ? 3.749 -1.774 -2.497 1.00 90.06 87 VAL A CA 1
ATOM 653 C C . VAL A 1 87 ? 3.840 -2.670 -1.276 1.00 90.06 87 VAL A C 1
ATOM 655 O O . VAL A 1 87 ? 4.823 -3.393 -1.103 1.00 90.06 87 VAL A O 1
ATOM 658 N N . GLN A 1 88 ? 2.834 -2.601 -0.414 1.00 88.44 88 GLN A N 1
ATOM 659 C CA . GLN A 1 88 ? 2.718 -3.502 0.720 1.00 88.44 88 GLN A CA 1
ATOM 660 C C . GLN A 1 88 ? 2.188 -4.850 0.228 1.00 88.44 88 GLN A C 1
ATOM 662 O O . GLN A 1 88 ? 1.170 -4.907 -0.456 1.00 88.44 88 GLN A O 1
ATOM 667 N N . ILE A 1 89 ? 2.903 -5.920 0.559 1.00 86.81 89 ILE A N 1
ATOM 668 C CA . ILE A 1 89 ? 2.516 -7.305 0.317 1.00 86.81 89 ILE A CA 1
ATOM 669 C C . ILE A 1 89 ? 2.010 -7.854 1.653 1.00 86.81 89 ILE A C 1
ATOM 671 O O . ILE A 1 89 ? 2.821 -8.008 2.575 1.00 86.81 89 ILE A O 1
ATOM 675 N N . PRO A 1 90 ? 0.695 -8.095 1.785 1.00 82.12 90 PRO A N 1
ATOM 676 C CA . PRO A 1 90 ? 0.130 -8.728 2.968 1.00 82.12 90 PRO A CA 1
ATOM 677 C C . PRO A 1 90 ? 0.789 -10.087 3.221 1.00 82.12 90 PRO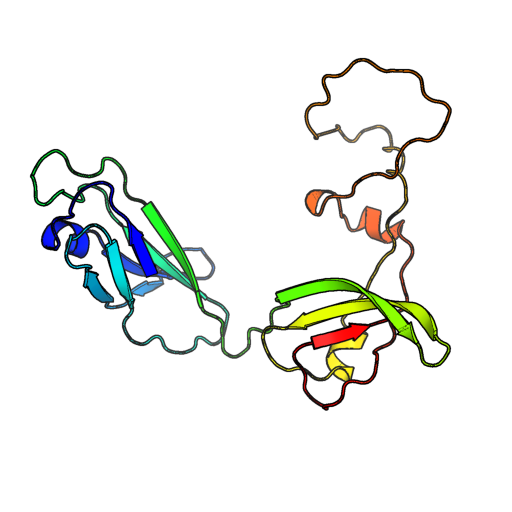 A C 1
ATOM 679 O O . PRO A 1 90 ? 1.063 -10.835 2.279 1.00 82.12 90 PRO A O 1
ATOM 682 N N . GLY A 1 91 ? 1.078 -10.369 4.488 1.00 83.31 91 GLY A N 1
ATOM 683 C CA . GLY A 1 91 ? 1.571 -11.669 4.924 1.00 83.31 91 GLY A CA 1
ATOM 684 C C . GLY A 1 91 ? 0.434 -12.647 5.204 1.00 83.31 91 GLY A C 1
ATOM 685 O O . GLY A 1 91 ? -0.729 -12.262 5.297 1.00 83.31 91 GLY A O 1
ATOM 686 N N . LEU A 1 92 ? 0.769 -13.919 5.391 1.00 78.06 92 LEU A N 1
ATOM 687 C CA . LEU A 1 92 ? -0.192 -14.970 5.719 1.00 78.06 92 LEU A CA 1
ATOM 688 C C . LEU A 1 92 ? -0.947 -14.667 7.021 1.00 78.06 92 LEU A C 1
ATOM 690 O O . LEU A 1 92 ? -2.139 -14.945 7.123 1.00 78.06 92 LEU A O 1
ATOM 694 N N . TYR A 1 93 ? -0.261 -14.064 7.993 1.00 74.50 93 TYR A N 1
ATOM 695 C CA . TYR A 1 93 ? -0.828 -13.716 9.297 1.00 74.50 93 TYR A CA 1
ATOM 696 C C . TYR A 1 93 ? -1.143 -12.223 9.439 1.00 74.50 93 TYR A C 1
ATOM 698 O O . TYR A 1 93 ? -1.355 -11.735 10.550 1.00 74.50 93 TYR A O 1
ATOM 706 N N . SER A 1 94 ? -1.166 -11.465 8.337 1.00 76.44 94 SER A N 1
ATOM 707 C CA . SER A 1 94 ? -1.411 -10.028 8.412 1.00 76.44 94 SER A CA 1
ATOM 708 C C . SER A 1 94 ? -2.903 -9.716 8.467 1.00 76.44 94 SER A C 1
ATOM 710 O O . SER A 1 94 ? -3.541 -9.495 7.439 1.00 76.44 94 SER A O 1
ATOM 712 N N . LEU A 1 95 ? -3.451 -9.660 9.680 1.00 83.50 95 LEU A N 1
ATOM 713 C CA . LEU A 1 95 ? -4.732 -9.010 9.929 1.00 83.50 95 LEU A CA 1
ATOM 714 C C . LEU A 1 95 ? -4.516 -7.494 10.016 1.00 83.50 95 LEU A C 1
ATOM 716 O O . LEU A 1 95 ? -3.845 -7.005 10.923 1.00 83.50 95 LEU A O 1
ATOM 720 N N . ALA A 1 96 ? -5.104 -6.755 9.085 1.00 84.50 96 ALA A N 1
ATOM 721 C CA . ALA A 1 96 ? -5.199 -5.299 9.118 1.00 84.50 96 ALA A CA 1
ATOM 722 C C . ALA A 1 96 ? -6.648 -4.830 9.316 1.00 84.50 96 ALA A C 1
ATOM 724 O O . ALA A 1 96 ? -7.587 -5.518 8.901 1.00 84.50 96 ALA A O 1
ATOM 725 N N . VAL A 1 97 ? -6.800 -3.650 9.925 1.00 88.69 97 VAL A N 1
ATOM 726 C CA . VAL A 1 97 ? -8.047 -2.873 9.942 1.00 88.69 97 VAL A CA 1
ATOM 727 C C . VAL A 1 97 ? -8.020 -1.944 8.732 1.00 88.69 97 VAL A C 1
ATOM 729 O O . VAL A 1 97 ? -7.148 -1.081 8.644 1.00 88.69 97 VAL A O 1
ATOM 732 N N . ASP A 1 98 ? -8.951 -2.139 7.806 1.00 88.25 98 ASP A N 1
ATOM 733 C CA . ASP A 1 98 ? -9.062 -1.346 6.582 1.00 88.25 98 ASP A CA 1
ATOM 734 C C . ASP A 1 98 ? -9.739 -0.000 6.855 1.00 88.25 98 ASP A C 1
ATOM 736 O O . ASP A 1 98 ? -9.345 1.027 6.303 1.00 88.25 98 ASP A O 1
ATOM 740 N N . SER A 1 99 ? -10.760 0.007 7.716 1.00 88.75 99 SER A N 1
ATOM 741 C CA . SER A 1 99 ? -11.484 1.220 8.088 1.00 88.75 99 SER A CA 1
ATOM 742 C C . SER A 1 99 ? -12.159 1.094 9.454 1.00 88.75 99 SER A C 1
ATOM 744 O O . SER A 1 99 ? -12.438 -0.003 9.943 1.00 88.75 99 SER A O 1
ATOM 746 N N . ALA A 1 100 ? -12.411 2.244 10.076 1.00 89.81 100 ALA A N 1
ATOM 747 C CA . ALA A 1 100 ? -13.242 2.375 11.262 1.00 89.81 100 ALA A CA 1
ATOM 748 C C . ALA A 1 100 ? -14.066 3.657 11.113 1.00 89.81 100 ALA A C 1
ATOM 750 O O . ALA A 1 100 ? -13.500 4.748 11.026 1.00 89.81 100 ALA A O 1
ATOM 751 N N . ALA A 1 101 ? -15.385 3.525 11.027 1.00 88.88 101 ALA A N 1
ATOM 752 C CA . ALA A 1 101 ? -16.286 4.639 10.774 1.00 88.88 101 ALA A CA 1
ATOM 753 C C . ALA A 1 101 ? -17.503 4.565 11.684 1.00 88.88 101 ALA A C 1
ATOM 755 O O . ALA A 1 101 ? -18.0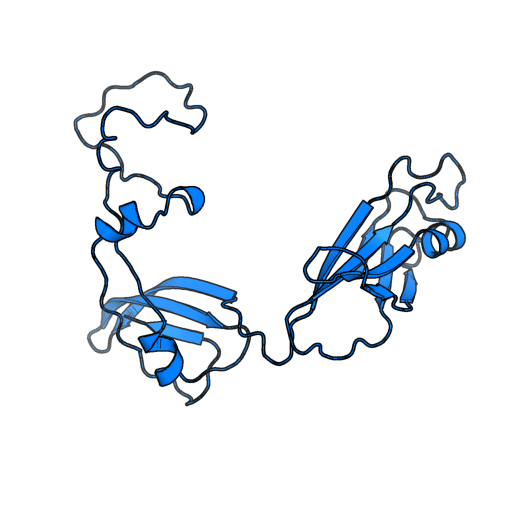51 3.497 11.931 1.00 88.88 101 ALA A O 1
ATOM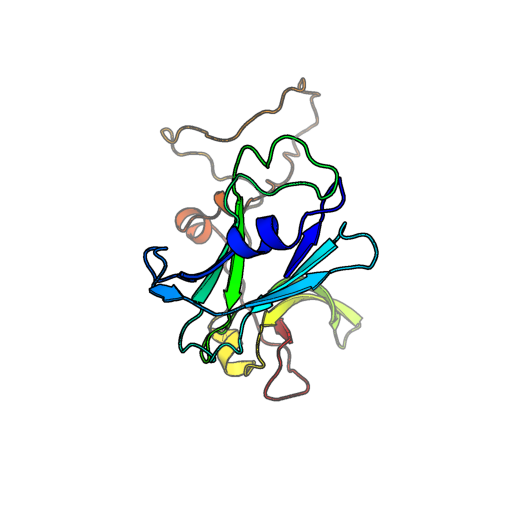 756 N N . LEU A 1 102 ? -17.931 5.720 12.171 1.00 87.69 102 LEU A N 1
ATOM 757 C CA . LEU A 1 102 ? -19.130 5.844 12.976 1.00 87.69 102 LEU A CA 1
ATOM 758 C C . LEU A 1 102 ? -20.318 6.086 12.045 1.00 87.69 102 LEU A C 1
ATOM 760 O O . LEU A 1 102 ? -20.268 6.980 11.201 1.00 87.69 102 LEU A O 1
ATOM 764 N N . THR A 1 103 ? -21.365 5.289 12.187 1.00 87.19 103 THR A N 1
ATOM 765 C CA . THR A 1 103 ? -22.594 5.396 11.405 1.00 87.19 103 THR A CA 1
ATOM 766 C C . THR A 1 103 ? -23.795 5.500 12.332 1.00 87.19 103 THR A C 1
ATOM 768 O O . THR A 1 103 ? -23.717 5.125 13.501 1.00 87.19 103 THR A O 1
ATOM 771 N N . LEU A 1 104 ? -24.902 6.016 11.814 1.00 86.62 104 LEU A N 1
ATOM 772 C CA . LEU A 1 104 ? -26.177 6.055 12.514 1.00 86.62 104 LEU A CA 1
ATOM 773 C C . LEU A 1 104 ? -27.100 5.034 11.848 1.00 86.62 104 LEU A C 1
ATOM 775 O O . LEU A 1 104 ? -27.313 5.098 10.638 1.00 86.62 104 LEU A O 1
ATOM 779 N N . VAL A 1 105 ? -27.605 4.081 12.621 1.00 83.44 105 VAL A N 1
ATOM 780 C CA . VAL A 1 105 ? -28.530 3.036 12.166 1.00 83.44 105 VAL A CA 1
ATOM 781 C C . VAL A 1 105 ? -29.772 3.045 13.037 1.00 83.44 105 VAL A C 1
ATOM 783 O O . VAL A 1 105 ? -29.705 3.379 14.212 1.00 83.44 105 VAL A O 1
ATOM 786 N N . GLU A 1 106 ? -30.915 2.693 12.468 1.00 83.31 106 GLU A N 1
ATOM 787 C CA . GLU A 1 106 ? -32.152 2.550 13.236 1.00 83.31 106 GLU A CA 1
ATOM 788 C C . GLU A 1 106 ? -32.167 1.184 13.929 1.00 83.31 106 GLU A C 1
ATOM 790 O O . GLU A 1 106 ? -31.850 0.164 13.313 1.00 83.31 106 GLU A O 1
ATOM 795 N N . ASN A 1 107 ? -32.504 1.164 15.218 1.00 80.19 107 ASN A N 1
ATOM 796 C CA . ASN A 1 107 ? -32.697 -0.076 15.970 1.00 80.19 107 ASN A CA 1
ATOM 797 C C . ASN A 1 107 ? -34.113 -0.657 15.751 1.00 80.19 107 ASN A C 1
ATOM 799 O O . ASN A 1 107 ? -34.944 -0.069 15.058 1.00 80.19 107 ASN A O 1
ATOM 803 N N . ASP A 1 108 ? -34.424 -1.790 16.391 1.00 80.31 108 ASP A N 1
ATOM 804 C CA . ASP A 1 108 ? -35.741 -2.453 16.297 1.00 80.31 108 ASP A CA 1
ATOM 805 C C . ASP A 1 108 ? -36.921 -1.568 16.762 1.00 80.31 108 ASP A C 1
ATOM 807 O O . ASP A 1 108 ? -38.084 -1.862 16.476 1.00 80.31 108 ASP A O 1
ATOM 811 N N . HIS A 1 109 ? -36.630 -0.478 17.478 1.00 84.75 109 HIS A N 1
ATOM 812 C CA . HIS A 1 109 ? -37.591 0.519 17.947 1.00 84.75 109 HIS A CA 1
ATOM 813 C C . HIS A 1 109 ? -37.650 1.778 17.065 1.00 84.75 109 HIS A C 1
ATOM 815 O O . HIS A 1 109 ? -38.337 2.729 17.430 1.00 84.75 109 HIS A O 1
ATOM 821 N N . TYR A 1 110 ? -36.993 1.779 15.897 1.00 82.75 110 TYR A N 1
ATOM 822 C CA . TYR A 1 110 ? -36.864 2.932 14.993 1.00 82.75 110 TYR A CA 1
ATOM 823 C C . TYR A 1 110 ? -36.186 4.149 15.638 1.00 82.75 110 TYR A C 1
ATOM 825 O O . TYR A 1 110 ? -36.403 5.292 15.233 1.00 82.75 110 TYR A O 1
ATOM 833 N N . GLU A 1 111 ? -35.352 3.916 16.649 1.00 85.31 111 GLU A N 1
ATOM 834 C CA . GLU A 1 111 ? -34.547 4.961 17.265 1.00 85.31 111 GLU A CA 1
ATOM 835 C C . GLU A 1 111 ? -33.148 4.973 16.635 1.00 85.31 111 GLU A C 1
ATOM 837 O O . GLU A 1 111 ? -32.563 3.907 16.412 1.00 85.31 111 GLU A O 1
ATOM 842 N N . PRO A 1 112 ? -32.587 6.160 16.344 1.00 85.19 112 PRO A N 1
ATOM 843 C CA . PRO A 1 112 ? -31.243 6.268 15.806 1.00 85.19 112 PRO A CA 1
ATOM 844 C C . PRO A 1 112 ? -30.211 5.854 16.860 1.00 85.19 112 PRO A C 1
ATOM 846 O O . PRO A 1 112 ? -30.058 6.493 17.901 1.00 85.19 112 PRO A O 1
ATOM 849 N N . GLU A 1 113 ? -29.460 4.808 16.551 1.00 86.06 113 GLU A N 1
ATOM 850 C CA . GLU A 1 113 ? -28.352 4.285 17.333 1.00 86.06 113 GLU A CA 1
ATOM 851 C C . GLU A 1 113 ? -27.036 4.524 16.589 1.00 86.06 113 GLU A C 1
ATOM 853 O O . GLU A 1 113 ? -26.924 4.337 15.376 1.00 86.06 113 GLU A O 1
ATOM 858 N N . GLN A 1 114 ? -26.013 4.956 17.321 1.00 86.38 114 GLN A N 1
ATOM 859 C CA . GLN A 1 114 ? -24.699 5.211 16.752 1.00 86.38 114 GLN A CA 1
ATOM 860 C C . GLN A 1 114 ? -23.836 3.951 16.843 1.00 86.38 114 GLN A C 1
ATOM 862 O O . GLN A 1 114 ? -23.557 3.468 17.934 1.00 86.38 114 GLN A O 1
ATOM 867 N N . VAL A 1 115 ? -23.377 3.449 15.700 1.00 89.25 115 VAL A N 1
ATOM 868 C CA . VAL A 1 115 ? -22.618 2.201 15.594 1.00 89.25 115 VAL A CA 1
ATOM 869 C C . VAL A 1 115 ? -21.263 2.467 14.954 1.00 89.25 115 VAL A C 1
ATOM 871 O O . VAL A 1 115 ? -21.153 3.097 13.906 1.00 89.25 115 VAL A O 1
ATOM 874 N N . LEU A 1 116 ? -20.205 1.970 15.579 1.00 89.31 116 LEU A N 1
ATOM 875 C CA . LEU A 1 116 ? -18.872 1.907 15.004 1.00 89.31 116 LEU A CA 1
ATOM 876 C C . LEU A 1 116 ? -18.777 0.688 14.082 1.00 89.31 116 LEU A C 1
ATOM 878 O O . LEU A 1 116 ? -18.836 -0.455 14.532 1.00 89.31 116 LEU A O 1
ATOM 882 N N . ILE A 1 117 ? -18.589 0.939 12.792 1.00 91.06 117 ILE A N 1
ATOM 883 C CA . ILE A 1 117 ? -18.297 -0.073 11.782 1.00 91.06 117 ILE A CA 1
ATOM 884 C C . ILE A 1 117 ? -16.786 -0.210 11.657 1.00 91.06 117 ILE A C 1
ATOM 886 O O . ILE A 1 117 ? -16.100 0.742 11.284 1.00 91.06 117 ILE A O 1
ATOM 890 N N . VAL A 1 118 ? -16.272 -1.399 11.953 1.00 90.62 118 VAL A N 1
ATOM 891 C CA . VAL A 1 118 ? -14.866 -1.767 11.772 1.00 90.62 118 VAL A CA 1
ATOM 892 C C . VAL A 1 118 ? -14.767 -2.756 10.622 1.00 90.62 118 VAL A C 1
ATOM 894 O O . VAL A 1 118 ? -15.391 -3.816 10.661 1.00 90.62 118 VAL A O 1
ATOM 897 N N . GLN A 1 119 ? -13.964 -2.424 9.616 1.00 91.25 119 GLN A N 1
ATOM 898 C CA . GLN A 1 119 ? -13.681 -3.307 8.492 1.00 91.25 119 GLN A CA 1
ATOM 899 C C . GLN A 1 119 ? -12.270 -3.880 8.606 1.00 91.25 119 GLN A C 1
ATOM 901 O O . GLN A 1 119 ? -11.310 -3.146 8.842 1.00 91.25 119 GLN A O 1
ATOM 906 N N . THR A 1 120 ? -12.133 -5.186 8.418 1.00 91.25 120 THR A N 1
ATOM 907 C CA . THR A 1 120 ? -10.862 -5.908 8.438 1.00 91.25 120 THR A CA 1
ATOM 908 C C . THR A 1 120 ? -10.533 -6.497 7.071 1.00 91.25 120 THR A C 1
ATOM 910 O O . THR A 1 120 ? -11.404 -6.946 6.333 1.00 91.25 120 THR A O 1
ATOM 913 N N . SER A 1 121 ? -9.238 -6.567 6.778 1.00 86.56 121 SER A N 1
ATOM 914 C CA . SER A 1 121 ? -8.687 -7.137 5.534 1.00 86.56 121 SER A CA 1
ATOM 915 C C . SER A 1 121 ? -9.024 -8.615 5.292 1.00 86.56 121 SER A C 1
ATOM 917 O O . SER A 1 121 ? -9.021 -9.075 4.151 1.00 86.56 121 SER A O 1
ATOM 919 N N . VAL A 1 122 ? -9.305 -9.374 6.355 1.00 85.88 122 VAL A N 1
ATOM 920 C CA . VAL A 1 122 ? -9.742 -10.776 6.300 1.00 85.88 122 VAL A CA 1
ATOM 921 C C . VAL A 1 122 ? -10.915 -10.995 7.246 1.00 85.88 122 VAL A C 1
ATOM 923 O O . VAL A 1 122 ? -11.093 -10.241 8.205 1.00 85.88 122 VAL A O 1
ATOM 926 N N . ALA A 1 123 ? -11.704 -12.037 6.982 1.00 88.00 123 ALA A N 1
ATOM 927 C CA . ALA A 1 123 ? -12.840 -12.380 7.823 1.00 88.00 123 ALA A CA 1
ATOM 928 C C . ALA A 1 123 ? -12.371 -12.878 9.199 1.00 88.00 123 ALA A C 1
ATOM 930 O O . ALA A 1 123 ? -11.581 -13.821 9.294 1.00 88.00 123 ALA A O 1
ATOM 931 N N . VAL A 1 124 ? -12.873 -12.260 10.264 1.00 89.50 124 VAL A N 1
ATOM 932 C CA . VAL A 1 124 ? -12.576 -12.614 11.654 1.00 89.50 124 VAL A CA 1
ATOM 933 C C . VAL A 1 124 ? -13.864 -12.881 12.422 1.00 89.50 124 VAL A C 1
ATOM 935 O O . VAL A 1 124 ? -14.956 -12.526 11.986 1.00 89.50 124 VAL A O 1
ATOM 938 N N . ARG A 1 125 ? -13.755 -13.546 13.574 1.00 89.88 125 ARG A N 1
ATOM 939 C CA . ARG A 1 125 ? -14.906 -13.750 14.457 1.00 89.88 125 ARG A CA 1
ATOM 940 C C . ARG A 1 125 ? -15.186 -12.486 15.251 1.00 89.88 125 ARG A C 1
ATOM 942 O O . ARG A 1 125 ? -14.292 -11.987 15.936 1.00 89.88 125 ARG A O 1
ATOM 949 N N . SER A 1 126 ? -16.435 -12.031 15.255 1.00 84.94 126 SER A N 1
ATOM 950 C CA . SER A 1 126 ? -16.853 -10.866 16.049 1.00 84.94 126 SER A CA 1
ATOM 951 C C . SER A 1 126 ? -16.571 -11.054 17.547 1.00 84.94 126 SER A C 1
ATOM 953 O O . SER A 1 126 ? -16.154 -10.108 18.211 1.00 84.94 126 SER A O 1
ATOM 955 N N . SER A 1 127 ? -16.686 -12.283 18.067 1.00 86.44 127 SER A N 1
ATOM 956 C CA . SER A 1 127 ? -16.368 -12.622 19.464 1.00 86.44 127 SER A CA 1
ATOM 957 C C . SER A 1 127 ? -14.885 -12.470 19.823 1.00 86.44 127 SER A C 1
ATOM 959 O O . SER A 1 127 ? -14.559 -12.230 20.980 1.00 86.44 127 SER A O 1
ATOM 961 N N . GLU A 1 128 ? -13.986 -12.603 18.845 1.00 88.62 128 GLU A N 1
ATOM 962 C CA . GLU A 1 128 ? -12.535 -12.452 19.022 1.00 88.62 128 GLU A CA 1
ATOM 963 C C . GLU A 1 128 ? -12.070 -11.009 18.789 1.00 88.62 128 GLU A C 1
ATOM 965 O O . GLU A 1 128 ? -11.057 -10.581 19.353 1.00 88.62 128 GLU A O 1
ATOM 970 N N . LEU A 1 129 ? -12.792 -10.263 17.944 1.00 89.38 129 LEU A N 1
ATOM 971 C CA . LEU A 1 129 ? -12.499 -8.869 17.624 1.00 89.38 129 LEU A CA 1
ATOM 972 C C . LEU A 1 129 ? -13.014 -7.918 18.709 1.00 89.38 129 LEU A C 1
ATOM 974 O O . LEU A 1 129 ? -12.244 -7.102 19.210 1.00 89.38 129 LEU A O 1
ATOM 978 N N . ALA A 1 130 ? -14.286 -8.040 19.101 1.00 88.56 130 ALA A N 1
ATOM 979 C CA . ALA A 1 130 ? -14.952 -7.133 20.038 1.00 88.56 130 ALA A CA 1
ATOM 980 C C . ALA A 1 130 ? -14.174 -6.872 21.344 1.00 88.56 130 ALA A C 1
ATOM 982 O O . ALA A 1 130 ? -13.967 -5.702 21.663 1.00 88.56 130 ALA A O 1
ATOM 983 N N . PRO A 1 131 ? -13.641 -7.882 22.070 1.00 90.06 131 PRO A N 1
ATOM 984 C CA . PRO A 1 131 ? -12.890 -7.629 23.306 1.00 90.06 131 PRO A CA 1
ATOM 985 C C . PRO A 1 131 ? -11.541 -6.919 23.084 1.00 90.06 131 PRO A C 1
ATOM 987 O O . PRO A 1 131 ? -10.926 -6.445 24.042 1.00 90.06 131 PRO A O 1
ATOM 990 N N . LYS A 1 132 ? -11.051 -6.858 21.839 1.00 90.62 132 LYS A N 1
ATOM 991 C CA . LYS A 1 132 ? -9.793 -6.192 21.463 1.00 90.62 132 LYS A CA 1
ATOM 992 C C . LYS A 1 132 ? -10.009 -4.761 20.974 1.00 90.62 132 LYS A C 1
ATOM 994 O O . LYS A 1 132 ? -9.037 -4.010 20.894 1.00 90.62 132 LYS A O 1
ATOM 999 N N . VAL A 1 133 ? -11.247 -4.371 20.669 1.00 90.19 133 VAL A N 1
ATOM 1000 C CA . VAL A 1 133 ? -11.581 -3.004 20.266 1.00 90.19 133 VAL A CA 1
ATOM 1001 C C . VAL A 1 133 ? -11.925 -2.185 21.503 1.00 90.19 133 VAL A C 1
ATOM 1003 O O . VAL A 1 133 ? -12.677 -2.612 22.374 1.00 90.19 133 VAL A O 1
ATOM 1006 N N . ARG A 1 134 ? -11.348 -0.989 21.591 1.00 90.75 134 ARG A N 1
ATOM 1007 C CA . ARG A 1 134 ? -11.621 -0.022 22.654 1.00 90.75 134 ARG A CA 1
ATOM 1008 C C . ARG A 1 134 ? -11.868 1.334 22.018 1.00 90.75 134 ARG A C 1
ATOM 1010 O O . ARG A 1 134 ? -11.144 1.711 21.098 1.00 90.75 134 ARG A O 1
ATOM 1017 N N . ALA A 1 135 ? -12.856 2.056 22.526 1.00 90.31 135 ALA A N 1
ATOM 1018 C CA . ALA A 1 135 ? -13.154 3.414 22.103 1.00 90.31 135 ALA A CA 1
ATOM 1019 C C . ALA A 1 135 ? -13.135 4.359 23.303 1.00 90.31 135 ALA A C 1
ATOM 1021 O O . ALA A 1 135 ? -13.445 3.975 24.430 1.00 90.31 135 ALA A O 1
ATOM 1022 N N . TRP A 1 136 ? -12.769 5.608 23.038 1.00 91.69 136 TRP A N 1
ATOM 1023 C CA . TRP A 1 136 ? -12.782 6.689 24.012 1.00 91.69 136 TRP A CA 1
ATOM 1024 C C . TRP A 1 136 ? -13.474 7.894 23.392 1.00 91.69 136 TRP A C 1
ATOM 1026 O O . TRP A 1 136 ? -13.200 8.248 22.244 1.00 91.69 136 TRP A O 1
ATOM 1036 N N . LEU A 1 137 ? -14.340 8.539 24.166 1.00 90.31 137 LEU A N 1
ATOM 1037 C CA . LEU A 1 137 ? -14.861 9.857 23.851 1.00 90.31 137 LEU A CA 1
ATOM 1038 C C . LEU A 1 137 ? -13.845 10.898 24.325 1.00 90.31 137 LEU A C 1
ATOM 1040 O O . LEU A 1 137 ? -13.603 11.048 25.527 1.00 90.31 137 LEU A O 1
ATOM 1044 N N . LEU A 1 138 ? -13.229 11.586 23.364 1.00 90.50 138 LEU A N 1
ATOM 1045 C CA . LEU A 1 138 ? -12.243 12.623 23.649 1.00 90.50 138 LEU A CA 1
ATOM 1046 C C . LEU A 1 138 ? -12.923 13.875 24.233 1.00 90.50 138 LEU A C 1
ATOM 1048 O O . LEU A 1 138 ? -14.047 14.198 23.836 1.00 90.50 138 LEU A O 1
ATOM 1052 N N . PRO A 1 139 ? -12.249 14.622 25.127 1.00 87.81 139 PRO A N 1
ATOM 1053 C CA . PRO A 1 139 ? -12.779 15.867 25.670 1.00 87.81 139 PRO A CA 1
ATOM 1054 C C . PRO A 1 139 ? -13.119 16.882 24.574 1.00 87.81 139 PRO A C 1
ATOM 1056 O O . PRO A 1 139 ? -12.358 17.074 23.624 1.00 87.81 139 PRO A O 1
ATOM 1059 N N . THR A 1 140 ? -14.224 17.609 24.742 1.00 85.25 140 THR A N 1
ATOM 1060 C CA . THR A 1 140 ? -14.682 18.635 23.785 1.00 85.25 140 THR A CA 1
ATOM 1061 C C . THR A 1 140 ? -13.656 19.751 23.578 1.00 85.25 140 THR A C 1
ATOM 1063 O O . THR A 1 140 ? -13.604 20.371 22.518 1.00 85.25 140 THR A O 1
ATOM 1066 N N . HIS A 1 141 ? -12.806 20.014 24.573 1.00 83.94 141 HIS A N 1
ATOM 1067 C CA . HIS A 1 141 ? -11.750 21.019 24.505 1.00 83.94 141 HIS A CA 1
ATOM 1068 C C . HIS A 1 141 ? -10.428 20.446 24.997 1.00 83.94 141 HIS A C 1
ATOM 1070 O O . HIS A 1 141 ? -10.408 19.589 25.878 1.00 83.94 141 HIS A O 1
ATOM 1076 N N . LYS A 1 142 ? -9.314 20.975 24.475 1.00 76.62 142 LYS A N 1
ATOM 1077 C CA . LYS A 1 142 ? -7.990 20.613 24.981 1.00 76.62 142 LYS A CA 1
ATOM 1078 C C . LYS A 1 142 ? -7.903 20.880 26.488 1.00 76.62 142 LYS A C 1
ATOM 1080 O O . LYS A 1 142 ? -8.236 22.000 26.903 1.00 76.62 142 LYS A O 1
ATOM 1085 N N . PRO A 1 143 ? -7.412 19.917 27.286 1.00 66.81 143 PRO A N 1
ATOM 1086 C CA . PRO A 1 143 ? -7.053 20.189 28.667 1.00 66.81 143 PRO A CA 1
ATOM 1087 C C . PRO A 1 143 ? -6.021 21.323 28.693 1.00 66.81 143 PRO A C 1
ATOM 1089 O O . PRO A 1 143 ? -5.186 21.450 27.790 1.00 66.81 143 PRO A O 1
ATOM 1092 N N . LYS A 1 144 ? -6.128 22.221 29.682 1.00 58.72 144 LYS A N 1
ATOM 1093 C CA . LYS A 1 144 ? -5.190 23.344 29.813 1.00 58.72 144 LYS A CA 1
ATOM 1094 C C . LYS A 1 144 ? -3.770 22.771 29.885 1.00 58.72 144 LYS A C 1
ATOM 1096 O O . LYS A 1 144 ? -3.546 21.885 30.709 1.00 58.72 144 LYS A O 1
ATOM 1101 N N . PRO A 1 145 ? -2.811 23.267 29.082 1.00 47.53 145 PRO A N 1
ATOM 1102 C CA . PRO A 1 145 ? -1.427 22.862 29.245 1.00 47.53 145 PRO A CA 1
ATOM 1103 C C . PRO A 1 145 ? -1.008 23.174 30.682 1.00 47.53 145 PRO A C 1
ATOM 1105 O O . PRO A 1 145 ? -1.128 24.316 31.131 1.00 47.53 145 PRO A O 1
ATOM 1108 N N . VAL A 1 146 ? -0.516 22.172 31.409 1.00 40.09 146 VAL A N 1
ATOM 1109 C CA . VAL A 1 146 ? 0.344 22.434 32.564 1.00 40.09 146 VAL A CA 1
ATOM 1110 C C . VAL A 1 146 ? 1.514 23.282 32.063 1.00 40.09 146 VAL A C 1
ATOM 1112 O O . VAL A 1 146 ? 2.109 22.974 31.028 1.00 40.09 146 VAL A O 1
ATOM 1115 N N . ALA A 1 147 ? 1.773 24.407 32.733 1.00 34.16 147 ALA A N 1
ATOM 1116 C CA . ALA A 1 147 ? 2.756 25.399 32.308 1.00 34.16 147 ALA A CA 1
ATOM 1117 C C . ALA A 1 147 ? 4.118 24.731 32.035 1.00 34.16 147 ALA A C 1
ATOM 1119 O O . ALA A 1 147 ? 4.773 24.269 32.965 1.00 34.16 147 ALA A O 1
ATOM 1120 N N . GLY A 1 148 ? 4.523 24.652 30.760 1.00 36.44 148 GLY A N 1
ATOM 1121 C CA . GLY A 1 148 ? 5.833 24.116 30.367 1.00 36.44 148 GLY A CA 1
ATOM 1122 C C . GLY A 1 148 ? 5.917 23.394 29.017 1.00 36.44 148 GLY A C 1
ATOM 1123 O O . GLY A 1 148 ? 7.016 23.266 28.487 1.00 36.44 148 GLY A O 1
ATOM 1124 N N . ALA A 1 149 ? 4.808 22.951 28.414 1.00 33.41 149 ALA A N 1
ATOM 1125 C CA . ALA A 1 149 ? 4.858 22.260 27.120 1.00 33.41 149 ALA A CA 1
ATOM 1126 C C . ALA A 1 149 ? 4.649 23.237 25.949 1.00 33.41 149 ALA A C 1
ATOM 1128 O O . ALA A 1 149 ? 3.553 23.758 25.740 1.00 33.41 149 ALA A O 1
ATOM 1129 N N . ALA A 1 150 ? 5.723 23.498 25.201 1.00 32.03 150 ALA A N 1
ATOM 1130 C CA . ALA A 1 150 ? 5.743 24.377 24.038 1.00 32.03 150 ALA A CA 1
ATOM 1131 C C . ALA A 1 150 ? 4.711 23.949 22.979 1.00 32.03 150 ALA A C 1
ATOM 1133 O O . ALA A 1 150 ? 4.733 22.827 22.471 1.00 32.03 150 ALA A O 1
ATOM 1134 N N . ALA A 1 151 ? 3.815 24.873 22.631 1.00 34.97 151 ALA A N 1
ATOM 1135 C CA . ALA A 1 151 ? 2.846 24.706 21.561 1.00 34.97 151 ALA A CA 1
ATOM 1136 C C . ALA A 1 151 ? 3.571 24.541 20.217 1.00 34.97 151 ALA A C 1
ATOM 1138 O O . ALA A 1 151 ? 4.260 25.450 19.760 1.00 34.97 151 ALA A O 1
ATOM 1139 N N . SER A 1 152 ? 3.402 23.384 19.580 1.00 38.03 152 SER A N 1
ATOM 1140 C CA . SER A 1 152 ? 3.809 23.153 18.193 1.00 38.03 152 SER A CA 1
ATOM 1141 C C . SER A 1 152 ? 2.560 22.834 17.377 1.00 38.03 152 SER A C 1
ATOM 1143 O O . SER A 1 152 ? 2.019 21.738 17.470 1.00 38.03 152 SER A O 1
ATOM 1145 N N . GLY A 1 153 ? 2.076 23.814 16.616 1.00 33.25 153 GLY A N 1
ATOM 1146 C CA . GLY A 1 153 ? 0.950 23.673 15.692 1.00 33.25 153 GLY A CA 1
ATOM 1147 C C . GLY A 1 153 ? 0.708 24.989 14.937 1.00 33.25 153 GLY A C 1
ATOM 1148 O O . GLY A 1 153 ? 0.631 26.024 15.600 1.00 33.25 153 GLY A O 1
ATOM 1149 N N . PRO A 1 154 ? 0.661 24.999 13.590 1.00 41.03 154 PRO A N 1
ATOM 1150 C CA . PRO A 1 154 ? 0.854 26.214 12.804 1.00 41.03 154 PRO A CA 1
ATOM 1151 C C . PRO A 1 154 ? -0.435 26.998 12.501 1.00 41.03 154 PRO A C 1
ATOM 1153 O O . PRO A 1 154 ? -1.511 26.426 12.383 1.00 41.03 154 PRO A O 1
ATOM 1156 N N . LEU A 1 155 ? -0.234 28.307 12.290 1.00 35.97 155 LEU A N 1
ATOM 1157 C CA . LEU A 1 155 ? -1.006 29.243 11.456 1.00 35.97 155 LEU A CA 1
ATOM 1158 C C . LEU A 1 155 ? -2.535 29.300 11.656 1.00 35.97 155 LEU A C 1
ATOM 1160 O O . LEU A 1 155 ? -3.295 28.576 11.025 1.00 35.97 155 LEU A O 1
ATOM 1164 N N . SER A 1 156 ? -2.983 30.320 12.394 1.00 40.84 156 SER A N 1
ATOM 1165 C CA . SER A 1 156 ? -4.236 31.013 12.076 1.00 40.84 156 SER A CA 1
ATOM 1166 C C . SER A 1 156 ? -3.939 32.507 11.957 1.00 40.84 156 SER A C 1
ATOM 1168 O O . SER A 1 156 ? -3.690 33.187 12.952 1.00 40.84 156 SER A O 1
ATOM 1170 N N . THR A 1 157 ? -3.870 33.000 10.719 1.00 38.38 157 THR A N 1
ATOM 1171 C CA . THR A 1 157 ? -3.863 34.431 10.402 1.00 38.38 157 THR A CA 1
ATOM 1172 C C . THR A 1 157 ? -5.303 34.815 10.088 1.00 38.38 157 THR A C 1
ATOM 1174 O O . THR A 1 157 ? -5.805 34.522 9.008 1.00 38.38 157 THR A O 1
ATOM 1177 N N . GLY A 1 158 ? -5.974 35.432 11.051 1.00 32.16 158 GLY A N 1
ATOM 1178 C CA . GLY A 1 158 ? -7.320 35.973 10.905 1.00 32.16 158 GLY A CA 1
ATOM 1179 C C . GLY A 1 158 ? -7.702 36.713 12.180 1.00 32.16 158 GLY A C 1
ATOM 1180 O O . GLY A 1 158 ? -7.569 36.161 13.271 1.00 32.16 158 GLY A O 1
ATOM 1181 N N . GLU A 1 159 ? -8.086 37.981 12.049 1.00 31.91 159 GLU A N 1
ATOM 1182 C CA . GLU A 1 159 ? -8.463 38.855 13.163 1.00 31.91 159 GLU A CA 1
ATOM 1183 C C . GLU A 1 159 ? -9.646 38.286 13.977 1.00 31.91 159 GLU A C 1
ATOM 1185 O O . GLU A 1 159 ? -10.526 37.628 13.413 1.00 31.91 159 GLU A O 1
ATOM 1190 N N . PRO A 1 160 ? -9.707 38.534 15.299 1.00 40.25 160 PRO A N 1
ATOM 1191 C CA . PRO A 1 160 ? -10.748 37.977 16.146 1.00 40.25 160 PRO A CA 1
ATOM 1192 C C . PRO A 1 160 ? -12.033 38.804 16.036 1.00 40.25 160 PRO A C 1
ATOM 1194 O O . PRO A 1 160 ? -12.128 39.906 16.573 1.00 40.25 160 PRO A O 1
ATOM 1197 N N . VAL A 1 161 ? -13.057 38.243 15.390 1.00 39.69 161 VAL A N 1
ATOM 1198 C CA . VAL A 1 161 ? -14.441 38.706 15.557 1.00 39.69 161 VAL A CA 1
ATOM 1199 C C . VAL A 1 161 ? -14.956 38.133 16.878 1.00 39.69 161 VAL A C 1
ATOM 1201 O O . VAL A 1 161 ? -15.014 36.918 17.059 1.00 39.69 161 VAL A O 1
ATOM 1204 N N . ALA A 1 162 ? -15.288 39.009 17.825 1.00 42.72 162 ALA A N 1
ATOM 1205 C CA . ALA A 1 162 ? -15.818 38.628 19.128 1.00 42.72 162 ALA A CA 1
ATOM 1206 C C . ALA A 1 162 ? -17.193 37.954 18.972 1.00 42.72 162 ALA A C 1
ATOM 1208 O O . ALA A 1 162 ? -18.165 38.600 18.581 1.00 42.72 162 ALA A O 1
ATOM 1209 N N . GLN A 1 163 ? -17.273 36.660 19.294 1.00 45.66 163 GLN A N 1
ATOM 1210 C CA . GLN A 1 163 ? -18.512 35.882 19.327 1.00 45.66 163 GLN A CA 1
ATOM 1211 C C . GLN A 1 163 ? -18.660 35.244 20.725 1.00 45.66 163 GLN A C 1
ATOM 1213 O O . GLN A 1 163 ? -17.667 34.750 21.262 1.00 45.66 163 GLN A O 1
ATOM 1218 N N . PRO A 1 164 ? -19.844 35.315 21.365 1.00 43.69 164 PRO A N 1
ATOM 1219 C CA . PRO A 1 164 ? -20.009 35.042 22.795 1.00 43.69 164 PRO A CA 1
ATOM 1220 C C . PRO A 1 164 ? -19.773 33.565 23.145 1.00 43.69 164 PRO A C 1
ATOM 1222 O O . PRO A 1 164 ? -20.402 32.693 22.553 1.00 43.69 164 PRO A O 1
ATOM 1225 N N . ASP A 1 165 ? -18.883 33.315 24.115 1.00 54.88 165 ASP A N 1
ATOM 1226 C CA . ASP A 1 165 ? -18.657 32.123 24.968 1.00 54.88 165 ASP A CA 1
ATOM 1227 C C . ASP A 1 165 ? -18.718 30.689 24.397 1.00 54.88 165 ASP A C 1
ATOM 1229 O O . ASP A 1 165 ? -18.479 29.727 25.125 1.00 54.88 165 ASP A O 1
ATOM 1233 N N . HIS A 1 166 ? -18.927 30.492 23.100 1.00 56.09 166 HIS A N 1
ATOM 1234 C CA . HIS A 1 166 ? -18.967 29.167 22.485 1.00 56.09 166 HIS A CA 1
ATOM 1235 C C . HIS A 1 166 ? -17.623 28.898 21.829 1.00 56.09 166 HIS A C 1
ATOM 1237 O O . HIS A 1 166 ? -17.449 29.051 20.620 1.00 56.09 166 HIS A O 1
ATOM 1243 N N . LYS A 1 167 ? -16.636 28.509 22.641 1.00 66.62 167 LYS A N 1
ATOM 1244 C CA . LYS A 1 167 ? -15.399 27.957 22.091 1.00 66.62 167 LYS A CA 1
ATOM 1245 C C . LYS A 1 167 ? -15.789 26.721 21.264 1.00 66.62 167 LYS A C 1
ATOM 1247 O O . LYS A 1 167 ? -16.389 25.811 21.835 1.00 66.62 167 LYS A O 1
ATOM 1252 N N . PRO A 1 168 ? -15.504 26.665 19.952 1.00 74.69 168 PRO A N 1
ATOM 1253 C CA . PRO A 1 168 ? -15.871 25.505 19.151 1.00 74.69 168 PRO A CA 1
ATOM 1254 C C . PRO A 1 168 ? -15.180 24.242 19.698 1.00 74.69 168 PRO A C 1
ATOM 1256 O O . PRO A 1 168 ? -14.087 24.347 20.278 1.00 74.69 168 PRO A O 1
ATOM 1259 N N . PRO A 1 169 ? -15.794 23.052 19.544 1.00 81.56 169 PRO A N 1
ATOM 1260 C CA . PRO A 1 169 ? -15.144 21.794 19.882 1.00 81.56 169 PRO A CA 1
ATOM 1261 C C . PRO A 1 169 ? -13.774 21.697 19.212 1.00 81.56 169 PRO A C 1
ATOM 1263 O O . PRO A 1 169 ? -13.599 22.102 18.061 1.00 81.56 169 PRO A O 1
ATOM 1266 N N . HIS A 1 170 ? -12.784 21.185 19.940 1.00 86.06 170 HIS A N 1
ATOM 1267 C CA . HIS A 1 170 ? -11.449 21.004 19.387 1.00 86.06 170 HIS A CA 1
ATOM 1268 C C . HIS A 1 170 ? -11.471 19.879 18.349 1.00 86.06 170 HIS A C 1
ATOM 1270 O O . HIS A 1 170 ? -11.864 18.753 18.652 1.00 86.06 170 HIS A O 1
ATOM 1276 N N . ALA A 1 171 ? -11.023 20.180 17.131 1.00 84.00 171 ALA A N 1
ATOM 1277 C CA . ALA A 1 171 ? -10.841 19.186 16.083 1.00 84.00 171 ALA A CA 1
ATOM 1278 C C . ALA A 1 171 ? -9.567 18.380 16.371 1.00 84.00 171 ALA A C 1
ATOM 1280 O O . ALA A 1 171 ? -8.462 18.812 16.048 1.00 84.00 171 ALA A O 1
ATOM 1281 N N . TRP A 1 172 ? -9.726 17.236 17.032 1.00 84.12 172 TRP A N 1
ATOM 1282 C CA . TRP A 1 172 ? -8.623 16.341 17.366 1.00 84.12 172 TRP A CA 1
ATOM 1283 C C . TRP A 1 172 ? -8.005 15.712 16.116 1.00 84.12 172 TRP A C 1
ATOM 1285 O O . TRP A 1 172 ? -8.710 15.143 15.283 1.00 84.12 172 TRP A O 1
ATOM 1295 N N . TYR A 1 173 ? -6.676 15.742 16.030 1.00 81.88 173 TYR A N 1
ATOM 1296 C CA . TYR A 1 173 ? -5.918 15.000 15.022 1.00 81.88 173 TYR A CA 1
ATOM 1297 C C . TYR A 1 173 ? -5.198 13.805 15.643 1.00 81.88 173 TYR A C 1
ATOM 1299 O O . TYR A 1 173 ? -4.809 13.837 16.808 1.00 81.88 173 TYR A O 1
ATOM 1307 N N . LEU A 1 174 ? -4.940 12.764 14.843 1.00 78.19 174 LEU A N 1
ATOM 1308 C CA . LEU A 1 174 ? -4.286 11.535 15.311 1.00 78.19 174 LEU A CA 1
ATOM 1309 C C . LEU A 1 174 ? -2.928 11.798 15.989 1.00 78.19 174 LEU A C 1
ATOM 1311 O O . LEU A 1 174 ? -2.588 11.138 16.964 1.00 78.19 174 LEU A O 1
ATOM 1315 N N . ALA A 1 175 ? -2.181 12.799 15.514 1.00 81.44 175 ALA A N 1
ATOM 1316 C CA . ALA A 1 175 ? -0.898 13.200 16.094 1.00 81.44 175 ALA A CA 1
ATOM 1317 C C . ALA A 1 175 ? -1.009 13.786 17.517 1.00 81.44 175 ALA A C 1
ATOM 1319 O O . ALA A 1 175 ? -0.011 13.857 18.228 1.00 81.44 175 ALA A O 1
ATOM 1320 N N . GLU A 1 176 ? -2.203 14.218 17.932 1.00 82.88 176 GLU A N 1
ATOM 1321 C CA . GLU A 1 176 ? -2.472 14.800 19.251 1.00 82.88 176 GLU A CA 1
ATOM 1322 C C . GLU A 1 176 ? -2.983 13.763 20.264 1.00 82.88 176 GLU A C 1
ATOM 1324 O O . GLU A 1 176 ? -3.050 14.048 21.461 1.00 82.88 176 GLU A O 1
ATOM 1329 N N . VAL A 1 177 ? -3.340 12.558 19.804 1.00 86.44 177 VAL A N 1
ATOM 1330 C CA . VAL A 1 177 ? -3.864 11.490 20.659 1.00 86.44 177 VAL A CA 1
ATOM 1331 C C . VAL A 1 177 ? -2.705 10.802 21.375 1.00 86.44 177 VAL A C 1
ATOM 1333 O O . VAL A 1 177 ? -1.950 10.029 20.789 1.00 86.44 177 VAL A O 1
ATOM 1336 N N . SER A 1 178 ? -2.563 11.088 22.669 1.00 87.12 178 SER A N 1
ATOM 1337 C CA . SER A 1 178 ? -1.534 10.515 23.540 1.00 87.12 178 SER A CA 1
ATOM 1338 C C . SER A 1 178 ? -2.146 9.640 24.635 1.00 87.12 178 SER A C 1
ATOM 1340 O O . SER A 1 178 ? -3.328 9.756 24.954 1.00 87.12 178 SER A O 1
ATOM 1342 N N . GLN A 1 179 ? -1.330 8.793 25.269 1.00 86.00 179 GLN A N 1
ATOM 1343 C CA . GLN A 1 179 ? -1.763 8.007 26.435 1.00 86.00 179 GLN A CA 1
ATOM 1344 C C . GLN A 1 179 ? -2.284 8.893 27.576 1.00 86.00 179 GLN A C 1
ATOM 1346 O O . GLN A 1 179 ? -3.242 8.529 28.253 1.00 86.00 179 GLN A O 1
ATOM 1351 N N . GLN A 1 180 ? -1.695 10.080 27.757 1.00 85.06 180 GLN A N 1
ATOM 1352 C CA . GLN A 1 180 ? -2.170 11.048 28.741 1.00 85.06 180 GLN A CA 1
ATOM 1353 C C . GLN A 1 180 ? -3.580 11.542 28.390 1.00 85.06 180 GLN A C 1
ATOM 1355 O O . GLN A 1 180 ? -4.465 11.502 29.240 1.00 85.06 180 GLN A O 1
ATOM 1360 N N . LEU A 1 181 ? -3.822 11.916 27.129 1.00 87.00 181 LEU A N 1
ATOM 1361 C CA . LEU A 1 181 ? -5.156 12.325 26.683 1.00 87.00 181 LEU A CA 1
ATOM 1362 C C . LEU A 1 181 ? -6.186 11.203 26.874 1.00 87.00 181 LEU A C 1
ATOM 1364 O O . LEU A 1 181 ? -7.288 11.459 27.353 1.00 87.00 181 LEU A O 1
ATOM 1368 N N . LEU A 1 182 ? -5.832 9.961 26.532 1.00 87.94 182 LEU A N 1
ATOM 1369 C CA . LEU A 1 182 ? -6.722 8.807 26.699 1.00 87.94 182 LEU A CA 1
ATOM 1370 C C . LEU A 1 182 ? -7.062 8.536 28.170 1.00 87.94 182 LEU A C 1
ATOM 1372 O O . LEU A 1 182 ? -8.173 8.100 28.455 1.00 87.94 182 LEU A O 1
ATOM 1376 N N . SER A 1 183 ? -6.149 8.830 29.102 1.00 86.50 183 SER A N 1
ATOM 1377 C CA . SER A 1 183 ? -6.417 8.715 30.543 1.00 86.50 183 SER A CA 1
ATOM 1378 C C . SER A 1 183 ? -7.410 9.761 31.067 1.00 86.50 183 SER A C 1
ATOM 1380 O O . SER A 1 183 ? -8.113 9.503 32.040 1.00 86.50 183 SER A O 1
ATOM 1382 N N . GLU A 1 184 ? -7.499 10.913 30.398 1.00 85.69 184 GLU A N 1
ATOM 1383 C CA . GLU A 1 184 ? -8.456 11.989 30.691 1.00 85.69 184 GLU A CA 1
ATOM 1384 C C . GLU A 1 184 ? -9.759 11.858 29.878 1.00 85.69 184 GLU A C 1
ATOM 1386 O O . GLU A 1 184 ? -10.699 12.630 30.066 1.00 85.69 184 GLU A O 1
ATOM 1391 N N . SER A 1 185 ? -9.821 10.891 28.958 1.00 91.19 185 SER A N 1
ATOM 1392 C CA . SER A 1 185 ? -10.968 10.648 28.081 1.00 91.19 185 SER A CA 1
ATOM 1393 C C . SER A 1 185 ? -11.946 9.656 28.704 1.00 91.19 185 SER A C 1
ATOM 1395 O O . SER A 1 185 ? -11.570 8.796 29.500 1.00 91.19 185 SER A O 1
ATOM 1397 N N . THR A 1 186 ? -13.215 9.728 28.306 1.00 91.00 186 THR A N 1
ATOM 1398 C CA . THR A 1 186 ? -14.232 8.800 28.810 1.00 91.00 186 THR A CA 1
ATOM 1399 C C . THR A 1 186 ? -14.197 7.504 27.997 1.00 91.00 186 THR A C 1
ATOM 1401 O O . THR A 1 186 ? -14.450 7.555 26.792 1.00 91.00 186 THR A O 1
ATOM 1404 N N . PRO A 1 187 ? -13.886 6.339 28.596 1.00 90.31 187 PRO A N 1
ATOM 1405 C CA . PRO A 1 187 ? -13.941 5.074 27.876 1.00 90.31 187 PRO A CA 1
ATOM 1406 C C . PRO A 1 187 ? -15.389 4.752 27.499 1.00 90.31 187 PRO A C 1
ATOM 1408 O O . PRO A 1 187 ? -16.300 4.880 28.318 1.00 90.31 187 PRO A O 1
ATOM 1411 N N . LEU A 1 188 ? -15.591 4.321 26.259 1.00 88.38 188 LEU A N 1
ATOM 1412 C CA . LEU A 1 188 ? -16.877 3.851 25.766 1.00 88.38 188 LEU A CA 1
ATOM 1413 C C . LEU A 1 188 ? -16.928 2.331 25.884 1.00 88.38 188 LEU A C 1
ATOM 1415 O O . LEU A 1 188 ? -15.977 1.630 25.529 1.00 88.38 188 LEU A O 1
ATOM 1419 N N . THR A 1 189 ? -18.048 1.828 26.395 1.00 87.19 189 THR A N 1
ATOM 1420 C CA . THR A 1 189 ? -18.331 0.393 26.359 1.00 87.19 189 THR A CA 1
ATOM 1421 C C . THR A 1 189 ? -18.886 0.078 24.983 1.00 87.19 189 THR A C 1
ATOM 1423 O O . THR A 1 189 ? -19.848 0.712 24.574 1.00 87.19 189 THR A O 1
ATOM 1426 N N . LEU A 1 190 ? -18.262 -0.868 24.287 1.00 85.94 190 LEU A N 1
ATOM 1427 C CA . LEU A 1 190 ? -18.683 -1.310 22.965 1.00 85.94 190 LEU A CA 1
ATOM 1428 C C . LEU A 1 190 ? -19.249 -2.723 23.062 1.00 85.94 190 LEU A C 1
ATOM 1430 O O . LEU A 1 190 ? -18.578 -3.636 23.549 1.00 85.94 190 LEU A O 1
ATOM 1434 N N . SER A 1 191 ? -20.459 -2.900 22.560 1.00 85.81 191 SER A N 1
ATOM 1435 C CA . SER A 1 191 ? -21.161 -4.171 22.473 1.00 85.81 191 SER A CA 1
ATOM 1436 C C . SER A 1 191 ? -21.205 -4.622 21.012 1.00 85.81 191 SER A C 1
ATOM 1438 O O . SER A 1 191 ? -21.633 -3.857 20.145 1.00 85.81 191 SER A O 1
ATOM 1440 N N . PRO A 1 192 ? -20.764 -5.850 20.689 1.00 85.38 192 PRO A N 1
ATOM 1441 C CA . PRO A 1 192 ? -20.841 -6.351 19.325 1.00 85.38 192 PRO A CA 1
ATOM 1442 C C . PRO A 1 192 ? -22.290 -6.519 18.887 1.00 85.38 192 PRO A C 1
ATOM 1444 O O . PRO A 1 192 ? -23.081 -7.180 19.561 1.00 85.38 192 PRO A O 1
ATOM 1447 N N . LYS A 1 193 ? -22.616 -5.963 17.721 1.00 85.00 193 LYS A N 1
ATOM 1448 C CA . LYS A 1 193 ? -23.862 -6.275 17.030 1.00 85.00 193 LYS A CA 1
ATOM 1449 C C . LYS A 1 193 ? -23.712 -7.642 16.352 1.00 85.00 193 LYS A C 1
ATOM 1451 O O . LYS A 1 193 ? -22.669 -7.895 15.740 1.00 85.00 193 LYS A O 1
ATOM 1456 N N . PRO A 1 194 ? -24.700 -8.545 16.489 1.00 78.19 194 PRO A N 1
ATOM 1457 C CA . PRO A 1 194 ? -24.657 -9.842 15.829 1.00 78.19 194 PRO A CA 1
ATOM 1458 C C . PRO A 1 194 ? -24.507 -9.675 14.315 1.00 78.19 194 PRO A C 1
ATOM 1460 O O . PRO A 1 194 ? -25.284 -8.959 13.689 1.00 78.19 194 PRO A O 1
ATOM 1463 N N . GLY A 1 195 ? -23.493 -10.331 13.757 1.00 74.69 195 GLY A N 1
ATOM 1464 C CA . GLY A 1 195 ? -23.344 -10.494 12.315 1.00 74.69 195 GLY A CA 1
ATOM 1465 C C . GLY A 1 195 ? -24.238 -11.614 11.790 1.00 74.69 195 GLY A C 1
ATOM 1466 O O . GLY A 1 195 ? -24.731 -12.441 12.562 1.00 74.69 195 GLY A O 1
ATOM 1467 N N . GLU A 1 196 ? -24.420 -11.679 10.474 1.00 76.00 196 GLU A N 1
ATOM 1468 C CA . GLU A 1 196 ? -25.161 -12.774 9.834 1.00 76.00 196 GLU A CA 1
ATOM 1469 C C . GLU A 1 196 ? -24.342 -14.075 9.827 1.00 76.00 196 GLU A C 1
ATOM 1471 O O . GLU A 1 196 ? -24.893 -15.178 9.770 1.00 76.00 196 GLU A O 1
ATOM 1476 N N . ARG A 1 197 ? -23.009 -13.960 9.878 1.00 83.38 197 ARG A N 1
ATOM 1477 C CA . ARG A 1 197 ? -22.054 -15.067 9.781 1.00 83.38 197 ARG A CA 1
ATOM 1478 C C . ARG A 1 197 ? -21.085 -15.062 10.959 1.00 83.38 197 ARG A C 1
ATOM 1480 O O . ARG A 1 197 ? -20.756 -14.035 11.540 1.00 83.38 197 ARG A O 1
ATOM 1487 N N . GLU A 1 198 ? -20.560 -16.245 11.274 1.00 81.69 198 GLU A N 1
ATOM 1488 C CA . GLU A 1 198 ? -19.560 -16.409 12.338 1.00 81.69 198 GLU A CA 1
ATOM 1489 C C . GLU A 1 198 ? -18.227 -15.709 12.008 1.00 81.69 198 GLU A C 1
ATOM 1491 O O . GLU A 1 198 ? -17.545 -15.225 12.909 1.00 81.69 198 GLU A O 1
ATOM 1496 N N . TYR A 1 199 ? -17.865 -15.649 10.721 1.00 88.00 199 TYR A N 1
ATOM 1497 C CA . TYR A 1 199 ? -16.675 -14.967 10.215 1.00 88.00 199 TYR A CA 1
ATOM 1498 C C . TYR A 1 199 ? -17.082 -13.903 9.207 1.00 88.00 199 TYR A C 1
ATOM 1500 O O . TYR A 1 199 ? -17.638 -14.223 8.153 1.00 88.00 199 TYR A O 1
ATOM 1508 N N . GLU A 1 200 ? -16.751 -12.656 9.508 1.00 88.75 200 GLU A N 1
ATOM 1509 C CA . GLU A 1 200 ? -17.081 -11.500 8.678 1.00 88.75 200 GLU A CA 1
ATOM 1510 C C . GLU A 1 200 ? -15.892 -10.552 8.623 1.00 88.75 200 GLU A C 1
ATOM 1512 O O . GLU A 1 200 ? -15.018 -10.592 9.482 1.00 88.75 200 GLU A O 1
ATOM 1517 N N . SER A 1 201 ? -15.815 -9.746 7.569 1.00 89.25 201 SER A N 1
ATOM 1518 C CA . SER A 1 201 ? -14.814 -8.684 7.439 1.00 89.25 201 SER A CA 1
ATOM 1519 C C . SER A 1 201 ? -15.356 -7.321 7.866 1.00 89.25 201 SER A C 1
ATOM 1521 O O . SER A 1 201 ? -14.618 -6.346 7.852 1.00 89.25 201 SER A O 1
ATOM 1523 N N . MET A 1 202 ? -16.648 -7.220 8.179 1.00 90.81 202 MET A N 1
ATOM 1524 C CA . MET A 1 202 ? -17.314 -5.992 8.603 1.00 90.81 202 MET A CA 1
ATOM 1525 C C . MET A 1 202 ? -18.006 -6.260 9.933 1.00 90.81 202 MET A C 1
ATOM 1527 O O . MET A 1 202 ? -18.798 -7.188 10.033 1.00 90.81 202 MET A O 1
ATOM 1531 N N . HIS A 1 203 ? -17.708 -5.448 10.943 1.00 90.38 203 HIS A N 1
ATOM 1532 C CA . HIS A 1 203 ? -18.198 -5.641 12.303 1.00 90.38 203 HIS A CA 1
ATOM 1533 C C . HIS A 1 203 ? -18.841 -4.364 12.824 1.00 90.38 203 HIS A C 1
ATOM 1535 O O . HIS A 1 203 ? -18.226 -3.301 12.763 1.00 90.38 203 HIS A O 1
ATOM 1541 N N . GLY A 1 204 ? -20.054 -4.478 13.365 1.00 89.50 204 GLY A N 1
ATOM 1542 C CA . GLY A 1 204 ? -20.731 -3.395 14.074 1.00 89.50 204 GLY A CA 1
ATOM 1543 C C . GLY A 1 204 ? -20.499 -3.476 15.582 1.00 89.50 204 GLY A C 1
ATOM 1544 O O . GLY A 1 204 ? -20.635 -4.542 16.183 1.00 89.50 204 GLY A O 1
ATOM 1545 N N . LEU A 1 205 ? -20.160 -2.346 16.195 1.00 88.31 205 LEU A N 1
ATOM 1546 C CA . LEU A 1 205 ? -19.947 -2.186 17.633 1.00 88.31 205 LEU A CA 1
ATOM 1547 C C . LEU A 1 205 ? -20.747 -0.970 18.116 1.00 88.31 205 LEU A C 1
ATOM 1549 O O . LEU A 1 205 ? -20.571 0.110 17.558 1.00 88.31 205 LEU A O 1
ATOM 1553 N N . ALA A 1 206 ? -21.605 -1.129 19.121 1.00 85.25 206 ALA A N 1
ATOM 1554 C CA . ALA A 1 206 ? -22.443 -0.056 19.669 1.00 85.25 206 ALA A CA 1
ATOM 1555 C C . ALA A 1 206 ? -22.183 0.170 21.158 1.00 85.25 206 ALA A C 1
ATOM 1557 O O . ALA A 1 206 ? -22.075 -0.845 21.885 1.00 85.25 206 ALA A O 1
#